Protein AF-A0A929QUR5-F1 (afdb_monomer_lite)

Organism: Abiotrophia defectiva (NCBI:txid46125)

Sequence (279 aa):
NYSYQMPSGDASQKLDEQLSQFGQKYQLDLVDMDQTHYIQVIGKFHGHDFTGQEVHVDSETGMVKHDNPDKESATLNIISLADYNHLSGQNYQLAANQVLWFDNQASAADRKNQEIQVAGQSFQIQEQLTSNLLETKAPDFTMNFVDHRTLLVVSDLSVIQDKLAGTNFISRYTVYANSQASHNQQLASAEHLDEVLKTVHVDEGIPVNASFLVKAEIHDSYMQMIGSIFFIGIFLAAIFLLGLALTIYYKQISEGLEDAERFEILQKVGLTKQAIHKT

pLDDT: mean 78.38, std 14.52, range [31.38, 97.88]

Foldseek 3Di:
DLQQDDFDPCLVVLLVVLVVVLCVVLVFAWDPKDKFKKKKFKAADDDQETDGDPFPADPQPRHGDPPQPPLRIEIEIEGEPVRVCVLVVHDDDDDQQEKAKEKPPDDPDWCAQPWHHYLNHIHGHNGYDPDDSCCPRQNDPRQPSHPIYMYIYGNGPVSCNVSCSPHPMAIEMEMEIHGPDDLVSLVVSVVCCVVVQSVPDSDRNHRYDYDYPSVSVVVVVVVVVVVVVVCVVVVVVVVVVVVVVVVVVVVVVVVVVVVVVVVVVCVVVPDDPVNVVVD

InterPro domains:
  IPR052536 ABC-4 Integral Membrane [PTHR46795] (67-279)

Structure (mmCIF, N/CA/C/O backbone):
data_AF-A0A929QUR5-F1
#
_entry.id   AF-A0A929QUR5-F1
#
loop_
_atom_site.group_PDB
_atom_site.id
_atom_site.type_symbol
_atom_site.label_atom_id
_atom_site.label_alt_id
_atom_site.label_comp_id
_atom_site.label_asym_id
_atom_site.label_entity_id
_atom_site.label_seq_id
_atom_site.pdbx_PDB_ins_code
_atom_site.Cartn_x
_atom_site.Cartn_y
_atom_site.Cartn_z
_atom_site.occupancy
_atom_site.B_iso_or_equiv
_atom_site.auth_seq_id
_atom_site.auth_comp_id
_atom_site.auth_asym_id
_atom_site.auth_atom_id
_atom_site.pdbx_PDB_model_num
ATOM 1 N N . ASN A 1 1 ? -23.590 12.252 1.469 1.00 31.38 1 ASN A N 1
ATOM 2 C CA . ASN A 1 1 ? -23.419 11.855 2.881 1.00 31.38 1 ASN A CA 1
ATOM 3 C C . ASN A 1 1 ? -22.893 10.433 2.923 1.00 31.38 1 ASN A C 1
ATOM 5 O O . ASN A 1 1 ? -23.694 9.520 3.062 1.00 31.38 1 ASN A O 1
ATOM 9 N N . TYR A 1 2 ? -21.583 10.233 2.751 1.00 39.97 2 TYR A N 1
ATOM 10 C CA . TYR A 1 2 ? -20.985 8.955 3.137 1.00 39.97 2 TYR A CA 1
ATOM 11 C C . TYR A 1 2 ? -21.091 8.885 4.652 1.00 39.97 2 TYR A C 1
ATOM 13 O O . TYR A 1 2 ? -20.543 9.729 5.360 1.00 39.97 2 TYR A O 1
ATOM 21 N N . SER A 1 3 ? -21.934 7.982 5.132 1.00 39.22 3 SER A N 1
ATOM 22 C CA . SER A 1 3 ? -22.017 7.707 6.550 1.00 39.22 3 SER A CA 1
ATOM 23 C C . SER A 1 3 ? -20.750 6.950 6.912 1.00 39.22 3 SER A C 1
ATOM 25 O O . SER A 1 3 ? -20.507 5.863 6.402 1.00 39.22 3 SER A O 1
ATOM 27 N N . TYR A 1 4 ? -19.966 7.567 7.785 1.00 55.72 4 TYR A N 1
ATOM 28 C CA . TYR A 1 4 ? -18.768 7.077 8.452 1.00 55.72 4 TYR A CA 1
ATOM 29 C C . TYR A 1 4 ? -19.127 5.878 9.349 1.00 55.72 4 TYR A C 1
ATOM 31 O O . TYR A 1 4 ? -19.131 5.974 10.573 1.00 55.72 4 TYR A O 1
ATOM 39 N N . GLN A 1 5 ? -19.586 4.783 8.742 1.00 58.09 5 GLN A N 1
ATOM 40 C CA . GLN A 1 5 ? -20.000 3.578 9.447 1.00 58.09 5 GLN A CA 1
ATOM 41 C C . GLN A 1 5 ? -18.859 2.586 9.457 1.00 58.09 5 GLN A C 1
ATOM 43 O O . GLN A 1 5 ? -18.053 2.487 8.534 1.00 58.09 5 GLN A O 1
ATOM 48 N N . MET A 1 6 ? -18.779 1.870 10.561 1.00 67.94 6 MET A N 1
ATOM 49 C CA . MET A 1 6 ? -17.883 0.742 10.667 1.00 67.94 6 MET A CA 1
ATOM 50 C C . MET A 1 6 ? -18.500 -0.437 9.927 1.00 67.94 6 MET A C 1
ATOM 52 O O . MET A 1 6 ? -19.730 -0.547 9.904 1.00 67.94 6 MET A O 1
ATOM 56 N N . PRO A 1 7 ? -17.670 -1.298 9.329 1.00 69.94 7 PRO A N 1
ATOM 57 C CA . PRO A 1 7 ? -18.171 -2.453 8.614 1.00 69.94 7 PRO A CA 1
ATOM 58 C C . PRO A 1 7 ? -18.986 -3.362 9.534 1.00 69.94 7 PRO A C 1
ATOM 60 O O . PRO A 1 7 ? -18.696 -3.519 10.723 1.00 69.94 7 PRO A O 1
ATOM 63 N N . SER A 1 8 ? -20.011 -3.971 8.957 1.00 69.56 8 SER A N 1
ATOM 64 C CA . SER A 1 8 ? -20.730 -5.099 9.532 1.00 69.56 8 SER A CA 1
ATOM 65 C C . SER A 1 8 ? -19.779 -6.274 9.783 1.00 69.56 8 SER A C 1
ATOM 67 O O . SER A 1 8 ? -18.729 -6.405 9.157 1.00 69.56 8 SER A O 1
ATOM 69 N N . GLY A 1 9 ? -20.135 -7.163 10.715 1.00 71.75 9 GLY A N 1
ATOM 70 C CA . GLY A 1 9 ? -19.270 -8.294 11.079 1.00 71.75 9 GLY A CA 1
ATOM 71 C C . GLY A 1 9 ? -18.992 -9.286 9.938 1.00 71.75 9 GLY A C 1
ATOM 72 O O . GLY A 1 9 ? -18.056 -10.070 10.045 1.00 71.75 9 GLY A O 1
ATOM 73 N N . ASP A 1 10 ? -19.777 -9.259 8.856 1.00 76.69 10 ASP A N 1
ATOM 74 C CA . ASP A 1 10 ? -19.642 -10.111 7.665 1.00 76.69 10 ASP A CA 1
ATOM 75 C C . ASP A 1 10 ? -19.040 -9.379 6.448 1.00 76.69 10 ASP A C 1
ATOM 77 O O . ASP A 1 10 ? -18.935 -9.945 5.360 1.00 76.69 10 ASP A O 1
ATOM 81 N N . ALA A 1 11 ? -18.601 -8.135 6.634 1.00 77.44 11 ALA A N 1
ATOM 82 C CA . ALA A 1 11 ? -18.022 -7.266 5.618 1.00 77.44 11 ALA A CA 1
ATOM 83 C C . ALA A 1 11 ? -16.928 -7.909 4.756 1.00 77.44 11 ALA A C 1
ATOM 85 O O . ALA A 1 11 ? -16.979 -7.868 3.526 1.00 77.44 11 ALA A O 1
ATOM 86 N N . SER A 1 12 ? -15.943 -8.517 5.417 1.00 77.88 12 SER A N 1
ATOM 87 C CA . SER A 1 12 ? -14.810 -9.174 4.761 1.00 77.88 12 SER A CA 1
ATOM 88 C C . SER A 1 12 ? -15.276 -10.348 3.892 1.00 77.88 12 SER A C 1
ATOM 90 O O . SER A 1 12 ? -14.822 -10.487 2.757 1.00 77.88 12 SER A O 1
ATOM 92 N N . GLN A 1 13 ? -16.256 -11.126 4.360 1.00 82.44 13 GLN A N 1
ATOM 93 C CA . GLN A 1 13 ? -16.805 -12.244 3.595 1.00 82.44 13 GLN A CA 1
ATOM 94 C C . GLN A 1 13 ? -17.584 -11.761 2.363 1.00 82.44 13 GLN A C 1
ATOM 96 O O . GLN A 1 13 ? -17.409 -12.303 1.272 1.00 82.44 13 GLN A O 1
ATOM 101 N N . LYS A 1 14 ? -18.415 -10.721 2.510 1.00 81.50 14 LYS A N 1
ATOM 102 C CA . LYS A 1 14 ? -19.127 -10.105 1.377 1.00 81.50 14 LYS A CA 1
ATOM 103 C C . LYS A 1 14 ? -18.154 -9.618 0.307 1.00 81.50 14 LYS A C 1
ATOM 105 O O . LYS A 1 14 ? -18.424 -9.787 -0.883 1.00 81.50 14 LYS A O 1
ATOM 110 N N . LEU A 1 15 ? -17.032 -9.029 0.729 1.00 79.25 15 LEU A N 1
ATOM 111 C CA . LEU A 1 15 ? -15.992 -8.571 -0.182 1.00 79.25 15 LEU A CA 1
ATOM 112 C C . LEU A 1 15 ? -15.417 -9.754 -0.969 1.00 79.25 15 LEU A C 1
ATOM 114 O O . LEU A 1 15 ? -15.471 -9.738 -2.194 1.00 79.25 15 LEU A O 1
ATOM 118 N N . ASP A 1 16 ? -14.990 -10.823 -0.296 1.00 80.94 16 ASP A N 1
ATOM 119 C CA . ASP A 1 16 ? -14.444 -12.025 -0.948 1.00 80.94 16 ASP A CA 1
ATOM 120 C C . ASP A 1 16 ? -15.423 -12.667 -1.947 1.00 80.94 16 ASP A C 1
ATOM 122 O O . ASP A 1 16 ? -15.031 -13.108 -3.036 1.00 80.94 16 ASP A O 1
ATOM 126 N N . GLU A 1 17 ? -16.716 -12.691 -1.618 1.00 83.44 17 GLU A N 1
ATOM 127 C CA . GLU A 1 17 ? -17.765 -13.193 -2.508 1.00 83.44 17 GLU A CA 1
ATOM 128 C C . GLU A 1 17 ? -17.910 -12.325 -3.768 1.00 83.44 17 GLU A C 1
ATOM 130 O O . GLU A 1 17 ? -17.965 -12.860 -4.881 1.00 83.44 17 GLU A O 1
ATOM 135 N N . GLN A 1 18 ? -17.922 -10.996 -3.625 1.00 79.88 18 GLN A N 1
ATOM 136 C CA . GLN A 1 18 ? -17.992 -10.067 -4.760 1.00 79.88 18 GLN A CA 1
ATOM 137 C C . GLN A 1 18 ? -16.749 -10.161 -5.657 1.00 79.88 18 GLN A C 1
ATOM 139 O O . GLN A 1 18 ? -16.878 -10.206 -6.885 1.00 79.88 18 GLN A O 1
ATOM 144 N N . LEU A 1 19 ? -15.557 -10.266 -5.062 1.00 79.00 19 LEU A N 1
ATOM 145 C CA . LEU A 1 19 ? -14.295 -10.473 -5.780 1.00 79.00 19 LEU A CA 1
ATOM 146 C C . LEU A 1 19 ? -14.312 -11.774 -6.586 1.00 79.00 19 LEU A C 1
ATOM 148 O O . LEU A 1 19 ? -13.943 -11.799 -7.762 1.00 79.00 19 LEU A O 1
ATOM 152 N N . SER A 1 20 ? -14.805 -12.851 -5.979 1.00 82.31 20 SER A N 1
ATOM 153 C CA . SER A 1 20 ? -14.907 -14.157 -6.632 1.00 82.31 20 SER A CA 1
ATOM 154 C C . SER A 1 20 ? -15.878 -14.129 -7.817 1.00 82.31 20 SER A C 1
ATOM 156 O O . SER A 1 20 ? -15.563 -14.638 -8.896 1.00 82.31 20 SER A O 1
ATOM 158 N N . GLN A 1 21 ? -17.045 -13.495 -7.656 1.00 81.75 21 GLN A N 1
ATOM 159 C CA . GLN A 1 21 ? -18.020 -13.323 -8.740 1.00 81.75 21 GLN A CA 1
ATOM 160 C C . GLN A 1 21 ? -17.448 -12.494 -9.897 1.00 81.75 21 GLN A C 1
ATOM 162 O O . GLN A 1 21 ? -17.667 -12.827 -11.065 1.00 81.75 21 GLN A O 1
ATOM 167 N N . PHE A 1 22 ? -16.674 -11.450 -9.590 1.00 79.25 22 PHE A N 1
ATOM 168 C CA . PHE A 1 22 ? -15.959 -10.652 -10.584 1.00 79.25 22 PHE A CA 1
ATOM 169 C C . PHE A 1 22 ? -14.943 -11.497 -11.364 1.00 79.25 22 PHE A C 1
ATOM 171 O O . PHE A 1 22 ? -14.979 -11.523 -12.599 1.00 79.25 22 PHE A O 1
ATOM 178 N N . GLY A 1 23 ? -14.099 -12.252 -10.652 1.00 80.38 23 GLY A N 1
ATOM 179 C CA . GLY A 1 23 ? -13.115 -13.145 -11.260 1.00 80.38 23 GLY A CA 1
ATOM 180 C C . GLY A 1 23 ? -13.747 -14.153 -12.223 1.00 80.38 23 GLY A C 1
ATOM 181 O O . GLY A 1 23 ? -13.216 -14.387 -13.309 1.00 80.38 23 GLY A O 1
ATOM 182 N N . GLN A 1 24 ? -14.919 -14.691 -11.875 1.00 84.38 24 GLN A N 1
ATOM 183 C CA . GLN A 1 24 ? -15.681 -15.595 -12.740 1.00 84.38 24 GLN A CA 1
ATOM 184 C C . GLN A 1 24 ? -16.282 -14.886 -13.959 1.00 84.38 24 GLN A C 1
ATOM 186 O O . GLN A 1 24 ? -16.142 -15.376 -15.080 1.00 84.38 24 GLN A O 1
ATOM 191 N N . LYS A 1 25 ? -16.929 -13.729 -13.763 1.00 83.38 25 LYS A N 1
ATOM 192 C CA . LYS A 1 25 ? -17.587 -12.967 -14.838 1.00 83.38 25 LYS A CA 1
ATOM 193 C C . LYS A 1 25 ? -16.615 -12.598 -15.961 1.00 83.38 25 LYS A C 1
ATOM 195 O O . LYS A 1 25 ? -16.987 -12.684 -17.131 1.00 83.38 25 LYS A O 1
ATOM 200 N N . TYR A 1 26 ? -15.386 -12.222 -15.608 1.00 80.31 26 TYR A N 1
ATOM 201 C CA . TYR A 1 26 ? -14.365 -11.773 -16.560 1.00 80.31 26 TYR A CA 1
ATOM 202 C C . TYR A 1 26 ? -13.268 -12.810 -16.838 1.00 80.31 26 TYR A C 1
ATOM 204 O O . TYR A 1 26 ? -12.306 -12.500 -17.534 1.00 80.31 26 TYR A O 1
ATOM 212 N N . GLN A 1 27 ? -13.429 -14.048 -16.352 1.00 83.81 27 GLN A N 1
ATOM 213 C CA . GLN A 1 27 ? -12.501 -15.163 -16.594 1.00 83.81 27 GLN A CA 1
ATOM 214 C C . GLN A 1 27 ? -11.056 -14.833 -16.191 1.00 83.81 27 GLN A C 1
ATOM 216 O O . GLN A 1 27 ? -10.111 -15.107 -16.930 1.00 83.81 27 GLN A O 1
ATOM 221 N N . LEU A 1 28 ? -10.893 -14.214 -15.021 1.00 80.12 28 LEU A N 1
ATOM 222 C CA . LEU A 1 28 ? -9.598 -13.721 -14.560 1.00 80.12 28 LEU A CA 1
ATOM 223 C C . LEU A 1 28 ? -8.770 -14.743 -13.791 1.00 80.12 28 LEU A C 1
ATOM 225 O O . LEU A 1 28 ? -7.599 -14.463 -13.548 1.00 80.12 28 LEU A O 1
ATOM 229 N N . ASP A 1 29 ? -9.330 -15.896 -13.417 1.00 82.88 29 ASP A N 1
ATOM 230 C CA . ASP A 1 29 ? -8.645 -16.889 -12.574 1.00 82.88 29 ASP A CA 1
ATOM 231 C C . ASP A 1 29 ? -7.904 -16.202 -11.413 1.00 82.88 29 ASP A C 1
ATOM 233 O O . ASP A 1 29 ? -6.669 -16.184 -11.339 1.00 82.88 29 ASP A O 1
ATOM 237 N N . LEU A 1 30 ? -8.683 -15.526 -10.560 1.00 81.69 30 LEU A N 1
ATOM 238 C CA . LEU A 1 30 ? -8.138 -14.814 -9.412 1.00 81.69 30 LEU A CA 1
ATOM 239 C C . LEU A 1 30 ? -7.552 -15.811 -8.410 1.00 81.69 30 LEU A C 1
ATOM 241 O O . LEU A 1 30 ? -8.188 -16.799 -8.045 1.00 81.69 30 LEU A O 1
ATOM 245 N N . VAL A 1 31 ? -6.333 -15.531 -7.966 1.00 80.75 31 VAL A N 1
ATOM 246 C CA . VAL A 1 31 ? -5.567 -16.317 -6.996 1.00 80.75 31 VAL A CA 1
ATOM 247 C C . VAL A 1 31 ? -4.863 -15.376 -6.024 1.00 80.75 31 VAL A C 1
ATOM 249 O O . VAL A 1 31 ? -4.765 -14.179 -6.286 1.00 80.75 31 VAL A O 1
ATOM 252 N N . ASP A 1 32 ? -4.363 -15.910 -4.909 1.00 77.12 32 ASP A N 1
ATOM 253 C CA . ASP A 1 32 ? -3.655 -15.138 -3.874 1.00 77.12 32 ASP A CA 1
ATOM 254 C C . ASP A 1 32 ? -4.423 -13.871 -3.456 1.00 77.12 32 ASP A C 1
ATOM 256 O O . ASP A 1 32 ? -3.856 -12.780 -3.380 1.00 77.12 32 ASP A O 1
ATOM 260 N N . MET A 1 33 ? -5.740 -14.012 -3.281 1.00 78.44 33 MET A N 1
ATOM 261 C CA . MET A 1 33 ? -6.597 -12.914 -2.853 1.00 78.44 33 MET A CA 1
ATOM 262 C C . MET A 1 33 ? -6.317 -12.601 -1.388 1.00 78.44 33 MET A C 1
ATOM 264 O O . MET A 1 33 ? -6.283 -13.505 -0.553 1.00 78.44 33 MET A O 1
ATOM 268 N N . ASP A 1 34 ? -6.126 -11.323 -1.102 1.00 78.88 34 ASP A N 1
ATOM 269 C CA . ASP A 1 34 ? -5.898 -10.799 0.232 1.00 78.88 34 ASP A CA 1
ATOM 270 C C . ASP A 1 34 ? -6.650 -9.476 0.389 1.00 78.88 34 ASP A C 1
ATOM 272 O O . ASP A 1 34 ? -6.863 -8.739 -0.579 1.00 78.88 34 ASP A O 1
ATOM 276 N N . GLN A 1 35 ? -7.059 -9.166 1.611 1.00 81.00 35 GLN A N 1
ATOM 277 C CA . GLN A 1 35 ? -7.728 -7.917 1.933 1.00 81.00 35 GLN A CA 1
ATOM 278 C C . GLN A 1 35 ? -7.204 -7.356 3.248 1.00 81.00 35 GLN A C 1
ATOM 280 O O . GLN A 1 35 ? -6.872 -8.076 4.181 1.00 81.00 35 GLN A O 1
ATOM 285 N N . THR A 1 36 ? -7.130 -6.036 3.327 1.00 84.38 36 THR A N 1
ATOM 286 C CA . THR A 1 36 ? -6.701 -5.313 4.519 1.00 84.38 36 THR A CA 1
ATOM 287 C C . THR A 1 36 ? -7.733 -4.258 4.853 1.00 84.38 36 THR A C 1
ATOM 289 O O . THR A 1 36 ? -8.041 -3.401 4.024 1.00 84.38 36 THR A O 1
ATOM 292 N N . HIS A 1 37 ? -8.228 -4.294 6.087 1.00 85.62 37 HIS A N 1
ATOM 293 C CA . HIS A 1 37 ? -9.094 -3.260 6.633 1.00 85.62 37 HIS A CA 1
ATOM 294 C C . HIS A 1 37 ? -8.275 -2.278 7.468 1.00 85.62 37 HIS A C 1
ATOM 296 O O . HIS A 1 37 ? -7.482 -2.665 8.326 1.00 85.62 37 HIS A O 1
ATOM 302 N N . TYR A 1 38 ? -8.461 -0.986 7.224 1.00 86.19 38 TYR A N 1
ATOM 303 C CA . TYR A 1 38 ? -7.918 0.059 8.080 1.00 86.19 38 TYR A CA 1
ATOM 304 C C . TYR A 1 38 ? -8.861 1.255 8.131 1.00 86.19 38 TYR A C 1
ATOM 306 O O . TYR A 1 38 ? -9.734 1.453 7.286 1.00 86.19 38 TYR A O 1
ATOM 314 N N . ILE A 1 39 ? -8.670 2.075 9.153 1.00 85.00 39 ILE A N 1
ATOM 315 C CA . ILE A 1 39 ? -9.382 3.331 9.332 1.00 85.00 39 ILE A CA 1
ATOM 316 C C . ILE A 1 39 ? -8.398 4.469 9.120 1.00 85.00 39 ILE A C 1
ATOM 318 O O . ILE A 1 39 ? -7.305 4.458 9.672 1.00 85.00 39 ILE A O 1
ATOM 322 N N . GLN A 1 40 ? -8.786 5.470 8.349 1.00 82.75 40 GLN A N 1
ATOM 323 C CA . GLN A 1 40 ? -7.998 6.665 8.108 1.00 82.75 40 GLN A CA 1
ATOM 324 C C . GLN A 1 40 ? -8.678 7.871 8.746 1.00 82.75 40 GLN A C 1
ATOM 326 O O . GLN A 1 40 ? -9.827 8.170 8.448 1.00 82.75 40 GLN A O 1
ATOM 331 N N . VAL A 1 41 ? -7.961 8.606 9.585 1.00 81.56 41 VAL A N 1
ATOM 332 C CA . VAL A 1 41 ? -8.419 9.870 10.166 1.00 81.56 41 VAL A CA 1
ATOM 333 C C . VAL A 1 41 ? -7.458 10.964 9.736 1.00 81.56 41 VAL A C 1
ATOM 335 O O . VAL A 1 41 ? -6.244 10.778 9.790 1.00 81.56 41 VAL A O 1
ATOM 338 N N . ILE A 1 42 ? -7.982 12.113 9.323 1.00 79.06 42 ILE A N 1
ATOM 339 C CA . ILE A 1 42 ? -7.165 13.297 9.051 1.00 79.06 42 ILE A CA 1
ATOM 340 C C . ILE A 1 42 ? -7.405 14.295 10.180 1.00 79.06 42 ILE A C 1
ATOM 342 O O . ILE A 1 42 ? -8.540 14.564 10.578 1.00 79.06 42 ILE A O 1
ATOM 346 N N . GLY A 1 43 ? -6.319 14.806 10.744 1.00 79.00 43 GLY A N 1
ATOM 347 C CA . GLY A 1 43 ? -6.369 15.633 11.939 1.00 79.00 43 GLY A CA 1
ATOM 348 C C . GLY A 1 43 ? -5.084 16.410 12.155 1.00 79.00 43 GLY A C 1
ATOM 349 O O . GLY A 1 43 ? -4.303 16.598 11.226 1.00 79.00 43 GLY A O 1
ATOM 350 N N . LYS A 1 44 ? -4.860 16.863 13.388 1.00 79.25 44 LYS A N 1
ATOM 351 C CA . LYS A 1 44 ? -3.622 17.539 13.797 1.00 79.25 44 LYS A CA 1
ATOM 352 C C . LYS A 1 44 ? -3.073 16.920 15.077 1.00 79.25 44 LYS A C 1
ATOM 354 O O . LYS A 1 44 ? -3.833 16.494 15.951 1.00 79.25 44 LYS A O 1
ATOM 359 N N . PHE A 1 45 ? -1.747 16.923 15.191 1.00 77.56 45 PHE A N 1
ATOM 360 C CA . PHE A 1 45 ? -1.057 16.582 16.431 1.00 77.56 45 PHE A CA 1
ATOM 361 C C . PHE A 1 45 ? -0.830 17.824 17.296 1.00 77.56 45 PHE A C 1
ATOM 363 O O . PHE A 1 45 ? -0.353 18.862 16.833 1.00 77.56 45 PHE A O 1
ATOM 370 N N . HIS A 1 46 ? -1.112 17.698 18.588 1.00 77.25 46 HIS A N 1
ATOM 371 C CA . HIS A 1 46 ? -0.738 18.650 19.628 1.00 77.25 46 HIS A CA 1
ATOM 372 C C . HIS A 1 46 ? 0.156 17.932 20.642 1.00 77.25 46 HIS A C 1
ATOM 374 O O . HIS A 1 46 ? -0.299 17.369 21.635 1.00 77.25 46 HIS A O 1
ATOM 380 N N . GLY A 1 47 ? 1.459 17.889 20.355 1.00 76.94 47 GLY A N 1
ATOM 381 C CA . GLY A 1 47 ? 2.384 17.033 21.097 1.00 76.94 47 GLY A CA 1
ATOM 382 C C . GLY A 1 47 ? 2.101 15.558 20.809 1.00 76.94 47 GLY A C 1
ATOM 383 O O . GLY A 1 47 ? 2.285 15.115 19.681 1.00 76.94 47 GLY A O 1
ATOM 384 N N . HIS A 1 48 ? 1.680 14.802 21.826 1.00 77.25 48 HIS A N 1
ATOM 385 C CA . HIS A 1 48 ? 1.346 13.373 21.708 1.00 77.25 48 HIS A CA 1
ATOM 386 C C . HIS A 1 48 ? -0.167 13.125 21.600 1.00 77.25 48 HIS A C 1
ATOM 388 O O . HIS A 1 48 ? -0.615 11.988 21.733 1.00 77.25 48 HIS A O 1
ATOM 394 N N . ASP A 1 49 ? -0.952 14.184 21.410 1.00 76.56 49 ASP A N 1
ATOM 395 C CA . ASP A 1 49 ? -2.403 14.109 21.286 1.00 76.56 49 ASP A CA 1
ATOM 396 C C . ASP A 1 49 ? -2.824 14.289 19.831 1.00 76.56 49 ASP A C 1
ATOM 398 O O . ASP A 1 49 ? -2.497 15.301 19.204 1.00 76.56 49 ASP A O 1
ATOM 402 N N . PHE A 1 50 ? -3.518 13.290 19.289 1.00 80.81 50 PHE A N 1
ATOM 403 C CA . PHE A 1 50 ? -4.118 13.357 17.969 1.00 80.81 50 PHE A CA 1
ATOM 404 C C . PHE A 1 50 ? -5.590 13.733 18.076 1.00 80.81 50 PHE A C 1
ATOM 406 O O . PHE A 1 50 ? -6.420 12.979 18.596 1.00 80.81 50 PHE A O 1
ATOM 413 N N . THR A 1 51 ? -5.922 14.874 17.479 1.00 71.62 51 THR A N 1
ATOM 414 C CA . THR A 1 51 ? -7.299 15.355 17.385 1.00 71.62 51 THR A CA 1
ATOM 415 C C . THR A 1 51 ? -7.747 15.332 15.928 1.00 71.62 51 THR A C 1
ATOM 417 O O . THR A 1 51 ? -7.123 15.939 15.054 1.00 71.62 51 THR A O 1
ATOM 420 N N . GLY A 1 52 ? -8.821 14.587 15.652 1.00 63.56 52 GLY A N 1
ATOM 421 C CA . GLY A 1 52 ? -9.444 14.567 14.329 1.00 63.56 52 GLY A CA 1
ATOM 422 C C . GLY A 1 52 ? -10.024 15.939 13.986 1.00 63.56 52 GLY A C 1
ATOM 423 O O . GLY A 1 52 ? -10.560 16.618 14.862 1.00 63.56 52 GLY A O 1
ATOM 424 N N . GLN A 1 53 ? -9.920 16.352 12.724 1.00 59.66 53 GLN A N 1
ATOM 425 C CA . GLN A 1 53 ? -10.564 17.572 12.231 1.00 59.66 53 GLN A CA 1
ATOM 426 C C . GLN A 1 53 ? -11.780 17.237 11.364 1.00 59.66 53 GLN A C 1
ATOM 428 O O . GLN A 1 53 ? -11.871 16.147 10.798 1.00 59.66 53 GLN A O 1
ATOM 433 N N . GLU A 1 54 ? -12.722 18.178 11.246 1.00 52.53 54 GLU A N 1
ATOM 434 C CA . GLU A 1 54 ? -13.790 18.078 10.249 1.00 52.53 54 GLU A CA 1
ATOM 435 C C . GLU A 1 54 ? -13.181 18.183 8.852 1.00 52.53 54 GLU A C 1
ATOM 437 O O . GLU A 1 54 ? -12.870 19.263 8.353 1.00 52.53 54 GLU A O 1
ATOM 442 N N . VAL A 1 55 ? -13.007 17.035 8.210 1.00 52.69 55 VAL A N 1
ATOM 443 C CA . VAL A 1 55 ? -12.556 16.970 6.826 1.00 52.69 55 VAL A CA 1
ATOM 444 C C . VAL A 1 55 ? -13.768 16.844 5.918 1.00 52.69 55 VAL A C 1
ATOM 446 O O . VAL A 1 55 ? -14.546 15.897 6.033 1.00 52.69 55 VAL A O 1
ATOM 449 N N . HIS A 1 56 ? -13.951 17.820 5.029 1.00 51.44 56 HIS A N 1
ATOM 450 C CA . HIS A 1 56 ? -14.963 17.731 3.986 1.00 51.44 56 HIS A CA 1
ATOM 451 C C . HIS A 1 56 ? -14.479 16.731 2.945 1.00 51.44 56 HIS A C 1
ATOM 453 O O . HIS A 1 56 ? -13.413 16.907 2.371 1.00 51.44 56 HIS A O 1
ATOM 459 N N . VAL A 1 57 ? -15.255 15.683 2.699 1.00 50.59 57 VAL A N 1
ATOM 460 C CA . VAL A 1 57 ? -14.961 14.668 1.685 1.00 50.59 57 VAL A CA 1
ATOM 461 C C . VAL A 1 57 ? -15.998 14.799 0.575 1.00 50.59 57 VAL A C 1
ATOM 463 O O . VAL A 1 57 ? -17.197 14.940 0.823 1.00 50.59 57 VAL A O 1
ATOM 466 N N . ASP A 1 58 ? -15.520 14.836 -0.657 1.00 50.66 58 ASP A N 1
ATOM 467 C CA . ASP A 1 58 ? -16.289 14.795 -1.878 1.00 50.66 58 ASP A CA 1
ATOM 468 C C . ASP A 1 58 ? -17.133 13.520 -1.935 1.00 50.66 58 ASP A C 1
ATOM 470 O O . ASP A 1 58 ? -16.656 12.402 -1.742 1.00 50.66 58 ASP A O 1
ATOM 474 N N . SER A 1 59 ? -18.427 13.719 -2.162 1.00 43.06 59 SER A N 1
ATOM 475 C CA . SER A 1 59 ? -19.436 12.675 -2.055 1.00 43.06 59 SER A CA 1
ATOM 476 C C . SER A 1 59 ? -19.565 11.788 -3.290 1.00 43.06 59 SER A C 1
ATOM 478 O O . SER A 1 59 ? -20.371 10.868 -3.243 1.00 43.06 59 SER A O 1
ATOM 480 N N . GLU A 1 60 ? -18.844 12.060 -4.377 1.00 41.41 60 GLU A N 1
ATOM 481 C CA . GLU A 1 60 ? -18.826 11.193 -5.566 1.00 41.41 60 GLU A CA 1
ATOM 482 C C . GLU A 1 60 ? -17.545 10.364 -5.635 1.00 41.41 60 GLU A C 1
ATOM 484 O O . GLU A 1 60 ? -17.550 9.237 -6.121 1.00 41.41 60 GLU A O 1
ATOM 489 N N . THR A 1 61 ? -16.445 10.920 -5.134 1.00 48.91 61 THR A N 1
ATOM 490 C CA . THR A 1 61 ? -15.109 10.333 -5.278 1.00 48.91 61 THR A CA 1
ATOM 491 C C . THR A 1 61 ? -14.541 9.780 -3.972 1.00 48.91 61 THR A C 1
ATOM 493 O O . THR A 1 61 ? -13.533 9.079 -3.995 1.00 48.91 61 THR A O 1
ATOM 496 N N . GLY A 1 62 ? -15.127 10.116 -2.815 1.00 47.72 62 GLY A N 1
ATOM 497 C CA . GLY A 1 62 ? -14.524 9.814 -1.512 1.00 47.72 62 GLY A CA 1
ATOM 498 C C . GLY A 1 62 ? -13.203 10.564 -1.273 1.00 47.72 62 GLY A C 1
ATOM 499 O O . GLY A 1 62 ? -12.464 10.239 -0.337 1.00 47.72 62 GLY A O 1
ATOM 500 N N . MET A 1 63 ? -12.888 11.555 -2.118 1.00 49.41 63 MET A N 1
ATOM 501 C CA . MET A 1 63 ? -11.702 12.399 -2.008 1.00 49.41 63 MET A CA 1
ATOM 502 C C . MET A 1 63 ? -11.922 13.499 -0.986 1.00 49.41 63 MET A C 1
ATOM 504 O O . MET A 1 63 ? -12.983 14.096 -0.942 1.00 49.41 63 MET A O 1
ATOM 508 N N . VAL A 1 64 ? -10.914 13.857 -0.202 1.00 52.56 64 VAL A N 1
ATOM 509 C CA . VAL A 1 64 ? -10.987 15.064 0.630 1.00 52.56 64 VAL A CA 1
ATOM 510 C C . VAL A 1 64 ? -11.181 16.286 -0.277 1.00 52.56 64 VAL A C 1
ATOM 512 O O . VAL A 1 64 ? -10.363 16.534 -1.163 1.00 52.56 64 VAL A O 1
ATOM 515 N N . LYS A 1 65 ? -12.277 17.037 -0.092 1.00 51.78 65 LYS A N 1
ATOM 516 C CA . LYS A 1 65 ? -12.494 18.318 -0.768 1.00 51.78 65 LYS A CA 1
ATOM 517 C C . LYS A 1 65 ? -11.342 19.239 -0.405 1.00 51.78 65 LYS A C 1
ATOM 519 O O . LYS A 1 65 ? -11.009 19.425 0.760 1.00 51.78 65 LYS A O 1
ATOM 524 N N . HIS A 1 66 ? -10.746 19.774 -1.457 1.00 47.59 66 HIS A N 1
ATOM 525 C CA . HIS A 1 66 ? -9.484 20.488 -1.476 1.00 47.59 66 HIS A CA 1
ATOM 526 C C . HIS A 1 66 ? -9.605 21.889 -0.844 1.00 47.59 66 HIS A C 1
ATOM 528 O O . HIS A 1 66 ? -9.385 22.890 -1.515 1.00 47.59 66 HIS A O 1
ATOM 534 N N . ASP A 1 67 ? -9.918 21.981 0.447 1.00 49.47 67 ASP A N 1
ATOM 535 C CA . ASP A 1 67 ? -9.288 23.020 1.258 1.00 49.47 67 ASP A CA 1
ATOM 536 C C . ASP A 1 67 ? -7.927 22.438 1.614 1.00 49.47 67 ASP A C 1
ATOM 538 O O . ASP A 1 67 ? -7.837 21.446 2.330 1.00 49.47 67 ASP A O 1
ATOM 542 N N . ASN A 1 68 ? -6.883 22.947 0.956 1.00 48.47 68 ASN A N 1
ATOM 543 C CA . ASN A 1 68 ? -5.505 22.483 1.086 1.00 48.47 68 ASN A CA 1
ATOM 544 C C . ASN A 1 68 ? -5.211 22.185 2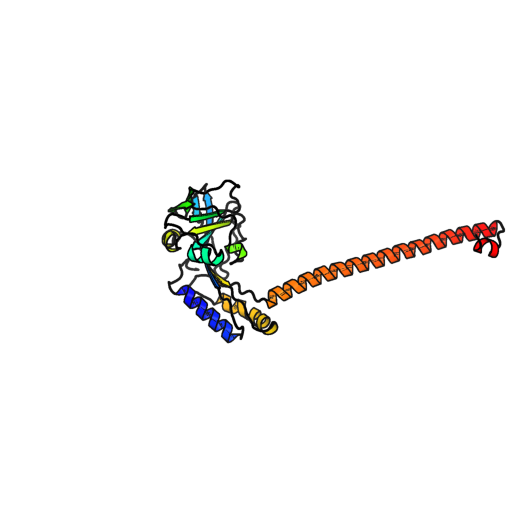.570 1.00 48.47 68 ASN A C 1
ATOM 546 O O . ASN A 1 68 ? -5.244 23.143 3.347 1.00 48.47 68 ASN A O 1
ATOM 550 N N . PRO A 1 69 ? -5.011 20.914 2.984 1.00 53.31 69 PRO A N 1
ATOM 551 C CA . PRO A 1 69 ? -4.813 20.611 4.392 1.00 53.31 69 PRO A CA 1
ATOM 552 C C . PRO A 1 69 ? -3.669 21.493 4.884 1.00 53.31 69 PRO A C 1
ATOM 554 O O . PRO A 1 69 ? -2.624 21.571 4.232 1.00 53.31 69 PRO A O 1
ATOM 557 N N . ASP A 1 70 ? -3.894 22.228 5.979 1.00 57.59 70 ASP A N 1
ATOM 558 C CA . ASP A 1 70 ? -2.857 23.071 6.575 1.00 57.59 70 ASP A CA 1
ATOM 559 C C . ASP A 1 70 ? -1.568 22.249 6.666 1.00 57.59 70 ASP A C 1
ATOM 561 O O . ASP A 1 70 ? -1.637 21.055 6.960 1.00 57.59 70 ASP A O 1
ATOM 565 N N . LYS A 1 71 ? -0.395 22.864 6.474 1.00 61.72 71 LYS A N 1
ATOM 566 C CA . LYS A 1 71 ? 0.910 22.165 6.551 1.00 61.72 71 LYS A CA 1
ATOM 567 C C . LYS A 1 71 ? 1.128 21.365 7.847 1.00 61.72 71 LYS A C 1
ATOM 569 O O . LYS A 1 71 ? 2.045 20.560 7.917 1.00 61.72 71 LYS A O 1
ATOM 574 N N . GLU A 1 72 ? 0.317 21.626 8.867 1.00 68.56 72 GLU A N 1
ATOM 575 C CA . GLU A 1 72 ? 0.321 20.975 10.180 1.00 68.56 72 GLU A CA 1
ATOM 576 C C . GLU A 1 72 ? -0.642 19.779 10.286 1.00 68.56 72 GLU A C 1
ATOM 578 O O . GLU A 1 72 ? -0.769 19.180 11.353 1.00 68.56 72 GLU A O 1
ATOM 583 N N . SER A 1 73 ? -1.371 19.460 9.217 1.00 78.56 73 SER A N 1
ATOM 584 C CA . SER A 1 73 ? -2.270 18.310 9.177 1.00 78.56 73 SER A CA 1
ATOM 585 C C 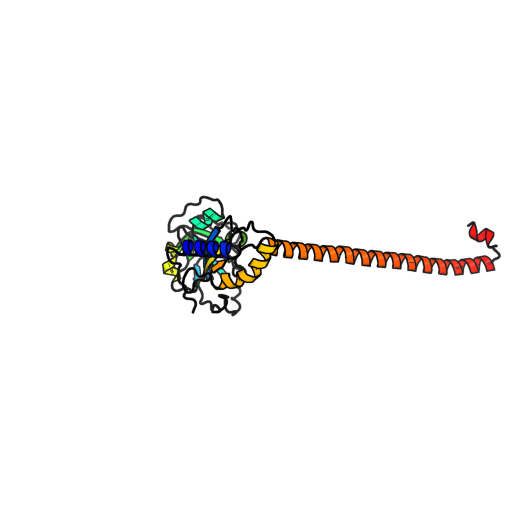. SER A 1 73 ? -1.465 17.018 9.153 1.00 78.56 73 SER A C 1
ATOM 587 O O . SER A 1 73 ? -0.371 16.966 8.591 1.00 78.56 73 SER A O 1
ATOM 589 N N . ALA A 1 74 ? -2.041 15.965 9.719 1.00 83.25 74 ALA A N 1
ATOM 590 C CA . ALA A 1 74 ? -1.487 14.628 9.718 1.00 83.25 74 ALA A CA 1
ATOM 591 C C . ALA A 1 74 ? -2.558 13.585 9.409 1.00 83.25 74 ALA A C 1
ATOM 593 O O . ALA A 1 74 ? -3.720 13.719 9.807 1.00 83.25 74 ALA A O 1
ATOM 594 N N . THR A 1 75 ? -2.142 12.518 8.736 1.00 84.81 75 THR A N 1
ATOM 595 C CA . THR A 1 75 ? -2.964 11.330 8.515 1.00 84.81 75 THR A CA 1
ATOM 596 C C . THR A 1 75 ? -2.635 10.283 9.569 1.00 84.81 75 THR A C 1
ATOM 598 O O . THR A 1 75 ? -1.475 9.890 9.729 1.00 84.81 75 THR A O 1
ATOM 601 N N . LEU A 1 76 ? -3.665 9.795 10.251 1.00 87.44 76 LEU A N 1
ATOM 602 C CA . LEU A 1 76 ? -3.618 8.665 11.164 1.00 87.44 76 LEU A CA 1
ATOM 603 C C . LEU A 1 76 ? -4.307 7.465 10.524 1.00 87.44 76 LEU A C 1
ATOM 605 O O . LEU A 1 76 ? -5.528 7.450 10.390 1.00 87.44 76 LEU A O 1
ATOM 609 N N . ASN A 1 77 ? -3.526 6.457 10.144 1.00 89.69 77 ASN A N 1
ATOM 610 C CA . ASN A 1 77 ? -4.070 5.173 9.713 1.00 89.69 77 ASN A CA 1
ATOM 611 C C . ASN A 1 77 ? -4.078 4.208 10.899 1.00 89.69 77 ASN A C 1
ATOM 613 O O . ASN A 1 77 ? -3.086 4.106 11.616 1.00 89.69 77 ASN A O 1
ATOM 617 N N . ILE A 1 78 ? -5.184 3.506 11.106 1.00 91.25 78 ILE A N 1
ATOM 618 C CA . ILE A 1 78 ? -5.405 2.599 12.226 1.00 91.25 78 ILE A CA 1
ATOM 619 C C . ILE A 1 78 ? -5.712 1.219 11.660 1.00 91.25 78 ILE A C 1
ATOM 621 O O . ILE A 1 78 ? -6.649 1.072 10.880 1.00 91.25 78 ILE A O 1
ATOM 625 N N . ILE A 1 79 ? -4.934 0.217 12.058 1.00 93.25 79 ILE A N 1
ATOM 626 C CA . ILE A 1 79 ? -5.066 -1.173 11.605 1.00 93.25 79 ILE A CA 1
ATOM 627 C C . ILE A 1 79 ? -5.137 -2.114 12.810 1.00 93.25 79 ILE A C 1
ATOM 629 O O . ILE A 1 79 ? -4.562 -1.829 13.867 1.00 93.25 79 ILE A O 1
ATOM 633 N N . SER A 1 80 ? -5.836 -3.240 12.654 1.00 94.25 80 SER A N 1
ATOM 634 C CA . SER A 1 80 ? -5.848 -4.294 13.666 1.00 94.25 80 SER A CA 1
ATOM 635 C C . SER A 1 80 ? -4.479 -4.982 13.770 1.00 94.25 80 SER A C 1
ATOM 637 O O . SER A 1 80 ? -3.708 -5.063 12.810 1.00 94.25 80 SER A O 1
ATOM 639 N N . LEU A 1 81 ? -4.165 -5.528 14.942 1.00 95.81 81 LEU A N 1
ATOM 640 C CA . LEU A 1 81 ? -2.949 -6.311 15.144 1.00 95.81 81 LEU A CA 1
ATOM 641 C C . LEU A 1 81 ? -2.945 -7.581 14.287 1.00 95.81 81 LEU A C 1
ATOM 643 O O . LEU A 1 81 ? -1.881 -8.003 13.836 1.00 95.81 81 LEU A O 1
ATOM 647 N N . ALA A 1 82 ? -4.119 -8.178 14.068 1.00 93.38 82 ALA A N 1
ATOM 648 C CA . ALA A 1 82 ? -4.278 -9.358 13.229 1.00 93.38 82 ALA A CA 1
ATOM 649 C C . ALA A 1 82 ? -3.852 -9.063 11.784 1.00 93.38 82 ALA A C 1
ATOM 651 O O . ALA A 1 82 ? -2.965 -9.743 11.265 1.00 93.38 82 ALA A O 1
ATOM 652 N N . ASP A 1 83 ? -4.385 -7.993 11.190 1.00 91.50 83 ASP A N 1
ATOM 653 C CA . ASP A 1 83 ? -4.042 -7.584 9.824 1.00 91.50 83 ASP A CA 1
ATOM 654 C C . ASP A 1 83 ? -2.586 -7.117 9.735 1.00 91.50 83 ASP A C 1
ATOM 656 O O . ASP A 1 83 ? -1.869 -7.452 8.793 1.00 91.50 83 ASP A O 1
ATOM 660 N N . TYR A 1 84 ? -2.087 -6.400 10.747 1.00 93.62 84 TYR A N 1
ATOM 661 C CA . TYR A 1 84 ? -0.685 -5.991 10.775 1.00 93.62 84 TYR A CA 1
ATOM 662 C C . TYR A 1 84 ? 0.271 -7.191 10.839 1.00 93.62 84 TYR A C 1
ATOM 664 O O . TYR A 1 84 ? 1.281 -7.217 10.132 1.00 93.62 84 TYR A O 1
ATOM 672 N N . ASN A 1 85 ? -0.014 -8.197 11.668 1.00 94.81 85 ASN A N 1
ATOM 673 C CA . ASN A 1 85 ? 0.780 -9.426 11.735 1.00 94.81 85 ASN A CA 1
ATOM 674 C C . ASN A 1 85 ? 0.695 -10.212 10.418 1.00 94.81 85 ASN A C 1
ATOM 676 O O . ASN A 1 85 ? 1.726 -10.685 9.938 1.00 94.81 85 A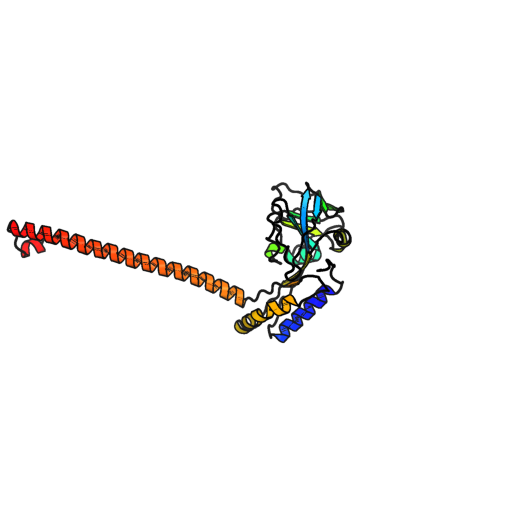SN A O 1
ATOM 680 N N . HIS A 1 86 ? -0.487 -10.274 9.796 1.00 90.81 86 HIS A N 1
ATOM 681 C CA . HIS A 1 86 ? -0.677 -10.875 8.475 1.00 90.81 86 HIS A CA 1
ATOM 682 C C . HIS A 1 86 ? 0.209 -10.200 7.417 1.00 90.81 86 HIS A C 1
ATOM 684 O O . HIS A 1 86 ? 1.026 -10.855 6.769 1.00 90.81 86 HIS A O 1
ATOM 690 N N . LEU A 1 87 ? 0.149 -8.867 7.327 1.00 88.19 87 LEU A N 1
ATOM 691 C CA . LEU A 1 87 ? 0.943 -8.087 6.380 1.00 88.19 87 LEU A CA 1
ATOM 692 C C . LEU A 1 87 ? 2.441 -8.146 6.676 1.00 88.19 87 LEU A C 1
ATOM 694 O O . LEU A 1 87 ? 3.257 -8.225 5.759 1.00 88.19 87 LEU A O 1
ATOM 698 N N . SER A 1 88 ? 2.846 -8.060 7.939 1.00 90.94 88 SER A N 1
ATOM 699 C CA . SER A 1 88 ? 4.261 -7.996 8.323 1.00 90.94 88 SER A CA 1
ATOM 700 C C . SER A 1 88 ? 4.953 -9.361 8.330 1.00 90.94 88 SER A C 1
ATOM 702 O O . SER A 1 88 ? 6.180 -9.411 8.223 1.00 90.94 88 SER A O 1
ATOM 704 N N . GLY A 1 89 ? 4.194 -10.454 8.459 1.00 91.12 89 GLY A N 1
ATOM 705 C CA . GLY A 1 89 ? 4.721 -11.787 8.757 1.00 91.12 89 GLY A CA 1
ATOM 706 C C . GLY A 1 89 ? 5.305 -11.907 10.172 1.00 91.12 89 GLY A C 1
ATOM 707 O O . GLY A 1 89 ? 6.032 -12.857 10.458 1.00 9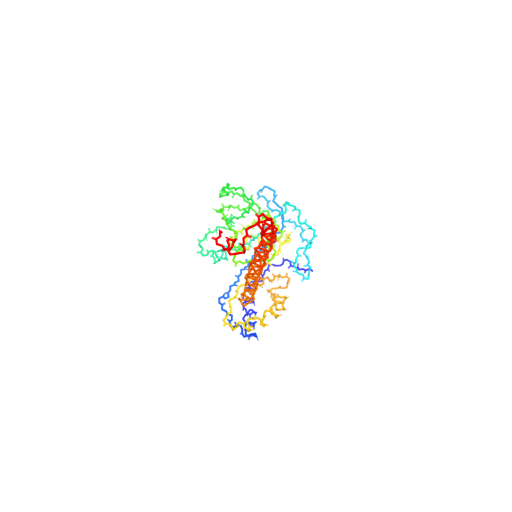1.12 89 GLY A O 1
ATOM 708 N N . GLN A 1 90 ? 5.042 -10.926 11.039 1.00 93.00 90 GLN A N 1
ATOM 709 C CA . GLN A 1 90 ? 5.476 -10.909 12.435 1.00 93.00 90 GLN A CA 1
ATOM 710 C C . GLN A 1 90 ? 4.387 -11.487 13.345 1.00 93.00 90 GLN A C 1
ATOM 712 O O . GLN A 1 90 ? 3.276 -11.784 12.917 1.00 93.00 90 GLN A O 1
ATOM 717 N N . ASN A 1 91 ? 4.717 -11.655 14.625 1.00 95.25 91 ASN A N 1
ATOM 718 C CA . ASN A 1 91 ? 3.790 -12.170 15.630 1.00 95.25 91 ASN A CA 1
ATOM 719 C C . ASN A 1 91 ? 3.825 -11.301 16.891 1.00 95.25 91 ASN A C 1
ATOM 721 O O . ASN A 1 91 ? 4.214 -11.747 17.973 1.00 95.25 91 ASN A O 1
ATOM 725 N N . TYR A 1 92 ? 3.488 -10.023 16.727 1.00 95.31 92 TYR A N 1
ATOM 726 C CA . TYR A 1 92 ? 3.341 -9.112 17.853 1.00 95.31 92 TYR A CA 1
ATOM 727 C C . TYR A 1 92 ? 2.121 -9.494 18.691 1.00 95.31 92 TYR A C 1
ATOM 729 O O . TYR A 1 92 ? 1.114 -9.971 18.171 1.00 95.31 92 TYR A O 1
ATOM 737 N N . GLN A 1 93 ? 2.206 -9.229 19.991 1.00 96.44 93 GLN A N 1
ATOM 738 C CA . GLN A 1 93 ? 1.090 -9.325 20.928 1.00 96.44 93 GLN A CA 1
ATOM 739 C C . GLN A 1 93 ? 0.898 -7.956 21.574 1.00 96.44 93 GLN A C 1
ATOM 741 O O . GLN A 1 93 ? 1.888 -7.330 21.951 1.00 96.44 93 GLN A O 1
ATOM 746 N N . LEU A 1 94 ? -0.348 -7.495 21.681 1.00 96.06 94 LEU A N 1
ATOM 747 C CA . LEU A 1 94 ? -0.712 -6.234 22.329 1.00 96.06 94 LEU A CA 1
ATOM 748 C C . LEU A 1 94 ? -1.861 -6.474 23.305 1.00 96.06 94 LEU A C 1
ATOM 750 O O . LEU A 1 94 ? -2.834 -7.151 22.969 1.00 96.06 94 LEU A O 1
ATOM 754 N N . ALA A 1 95 ? -1.779 -5.875 24.491 1.00 95.38 95 ALA A N 1
ATOM 755 C CA . ALA A 1 95 ? -2.948 -5.682 25.340 1.00 95.38 95 ALA A CA 1
ATOM 756 C C . ALA A 1 95 ? -3.877 -4.593 24.767 1.00 95.38 95 ALA A C 1
ATOM 758 O O . ALA A 1 95 ? -3.478 -3.799 23.917 1.00 95.38 95 ALA A O 1
ATOM 759 N N . ALA A 1 96 ? -5.109 -4.504 25.281 1.00 93.75 96 ALA A N 1
ATOM 760 C CA . ALA A 1 96 ? -6.106 -3.532 24.815 1.00 93.75 96 ALA A CA 1
ATOM 761 C C . ALA A 1 96 ? -5.631 -2.066 24.884 1.00 93.75 96 ALA A C 1
ATOM 763 O O . ALA A 1 96 ? -6.017 -1.253 24.056 1.00 93.75 96 ALA A O 1
ATOM 764 N N . ASN A 1 97 ? 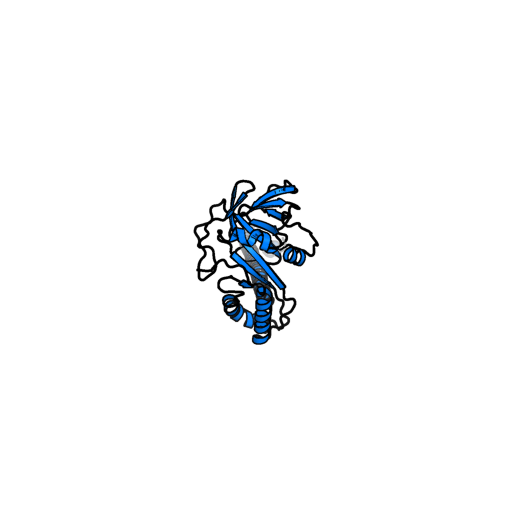-4.776 -1.730 25.851 1.00 93.50 97 ASN A N 1
ATOM 765 C CA . ASN A 1 97 ? -4.225 -0.388 26.051 1.00 93.50 97 ASN A CA 1
ATOM 766 C C . ASN A 1 97 ? -2.818 -0.200 25.452 1.00 93.50 97 ASN A C 1
ATOM 768 O O . ASN A 1 97 ? -2.161 0.796 25.756 1.00 93.50 97 ASN A O 1
ATOM 772 N N . GLN A 1 98 ? -2.329 -1.159 24.665 1.00 96.06 98 GLN A N 1
ATOM 773 C CA . GLN A 1 98 ? -1.017 -1.105 24.026 1.00 96.06 98 GLN A CA 1
ATOM 774 C C . GLN A 1 98 ? -1.153 -0.975 22.513 1.00 96.06 98 GLN A C 1
ATOM 776 O O . GLN A 1 98 ? -2.065 -1.541 21.910 1.00 96.06 98 GLN A O 1
ATOM 781 N N . VAL A 1 99 ? -0.211 -0.255 21.905 1.00 96.69 99 VAL A N 1
ATOM 782 C CA . VAL A 1 99 ? -0.177 -0.012 20.457 1.00 96.69 99 VAL A CA 1
ATOM 783 C C . VAL A 1 99 ? 1.231 -0.146 19.889 1.00 96.69 99 VAL A C 1
ATOM 785 O O . VAL A 1 99 ? 2.221 0.037 20.603 1.00 96.69 99 VAL A O 1
ATOM 788 N N . LEU A 1 100 ? 1.323 -0.425 18.589 1.00 96.12 100 LEU A N 1
ATOM 789 C CA . LEU A 1 100 ? 2.533 -0.146 17.808 1.00 96.12 100 LEU A CA 1
ATOM 790 C C . LEU A 1 100 ? 2.339 1.190 17.093 1.00 96.12 100 LEU A C 1
ATOM 792 O O . LEU A 1 100 ? 1.237 1.491 16.630 1.00 96.12 100 LEU A O 1
ATOM 796 N N . TRP A 1 101 ? 3.400 1.984 17.005 1.00 94.69 101 TRP A N 1
ATOM 797 C CA . TRP A 1 101 ? 3.319 3.354 16.506 1.00 94.69 101 TRP A CA 1
ATOM 798 C C . TRP A 1 101 ? 4.348 3.620 15.414 1.00 94.69 101 TRP A C 1
ATOM 800 O O . TRP A 1 101 ? 5.524 3.326 15.589 1.00 94.69 101 TRP A O 1
ATOM 810 N N . PHE A 1 102 ? 3.926 4.222 14.309 1.00 92.88 102 PHE A N 1
ATOM 811 C CA . PHE A 1 102 ? 4.800 4.770 13.276 1.00 92.88 102 PHE A CA 1
ATOM 812 C C . PHE A 1 102 ? 4.500 6.253 13.076 1.00 92.88 102 PHE A C 1
ATOM 814 O O . PHE A 1 102 ? 3.338 6.654 13.033 1.00 92.88 102 PHE A O 1
ATOM 821 N N . ASP A 1 103 ? 5.546 7.039 12.848 1.00 90.44 103 ASP A N 1
ATOM 822 C CA . ASP A 1 103 ? 5.448 8.455 12.514 1.00 90.44 103 ASP A CA 1
ATOM 823 C C . ASP A 1 103 ? 6.614 8.824 11.592 1.00 90.44 103 ASP A C 1
ATOM 825 O O . ASP A 1 103 ? 7.775 8.706 11.985 1.00 90.44 103 ASP A O 1
ATOM 829 N N . ASN A 1 104 ? 6.318 9.242 10.357 1.00 88.31 104 ASN A N 1
ATOM 830 C CA . ASN A 1 104 ? 7.352 9.563 9.369 1.00 88.31 104 ASN A CA 1
ATOM 831 C C . ASN A 1 104 ? 8.095 10.880 9.652 1.00 88.31 104 ASN A C 1
ATOM 833 O O . ASN A 1 104 ? 9.113 11.138 9.010 1.00 88.31 104 ASN A O 1
ATOM 837 N N . GLN A 1 105 ? 7.592 11.709 10.570 1.00 85.62 105 GLN A N 1
ATOM 838 C CA . GLN A 1 105 ? 8.222 12.964 10.982 1.00 85.62 105 GLN A CA 1
ATOM 839 C C . GLN A 1 105 ? 8.750 12.918 12.419 1.00 85.62 105 GLN A C 1
ATOM 841 O O . GLN A 1 105 ? 9.358 13.889 12.881 1.00 85.62 105 GLN A O 1
ATOM 846 N N . ALA A 1 106 ? 8.563 11.806 13.137 1.00 77.75 106 ALA A N 1
ATOM 847 C CA . ALA A 1 106 ? 9.179 11.635 14.442 1.00 77.75 106 ALA A CA 1
ATOM 848 C C . ALA A 1 106 ? 10.704 11.742 14.319 1.00 77.75 106 ALA A C 1
ATOM 850 O O . ALA A 1 106 ? 11.331 11.172 13.423 1.00 77.75 106 ALA A O 1
ATOM 851 N N . SER A 1 107 ? 11.317 12.480 15.249 1.00 66.44 107 SER A N 1
ATOM 852 C CA . SER A 1 107 ? 12.768 12.449 15.396 1.00 66.44 107 SER A CA 1
ATOM 853 C C . SER A 1 107 ? 13.210 11.017 15.705 1.00 66.44 107 SER A C 1
ATOM 855 O O . SER A 1 107 ? 12.443 10.233 16.257 1.00 66.44 107 SER A O 1
ATOM 857 N N . ALA A 1 108 ? 14.464 10.677 15.403 1.00 57.97 108 ALA A N 1
ATOM 858 C CA . ALA A 1 108 ? 15.034 9.344 15.639 1.00 57.97 108 ALA A CA 1
ATOM 859 C C . ALA A 1 108 ? 15.060 8.893 17.124 1.00 57.97 108 ALA A C 1
ATOM 861 O O . ALA A 1 108 ? 15.692 7.891 17.451 1.00 57.97 108 ALA A O 1
ATOM 862 N N . ALA A 1 109 ? 14.430 9.642 18.033 1.00 65.44 109 ALA A N 1
ATOM 863 C CA . ALA A 1 109 ? 14.225 9.243 19.411 1.00 65.44 109 ALA A CA 1
ATOM 864 C C . ALA A 1 109 ? 13.155 8.144 19.484 1.00 65.44 109 ALA A C 1
ATOM 866 O O . ALA A 1 109 ? 12.018 8.333 19.056 1.00 65.44 109 ALA A O 1
ATOM 867 N N . ASP A 1 110 ? 13.529 7.008 20.066 1.00 74.38 110 ASP A N 1
ATOM 868 C CA . ASP A 1 110 ? 12.615 5.905 20.337 1.00 74.38 110 ASP A CA 1
ATOM 869 C C . ASP A 1 110 ? 11.477 6.368 21.271 1.00 74.38 110 ASP A C 1
ATOM 871 O O . ASP A 1 110 ? 11.722 6.834 22.390 1.00 74.38 110 ASP A O 1
ATOM 875 N N . ARG A 1 111 ? 10.228 6.266 20.797 1.00 82.12 111 ARG A N 1
ATOM 876 C CA . ARG A 1 111 ? 9.018 6.579 21.578 1.00 82.12 111 ARG A CA 1
ATOM 877 C C . ARG A 1 111 ? 8.470 5.373 22.344 1.00 82.12 111 ARG A C 1
ATOM 879 O O . ARG A 1 111 ? 7.391 5.453 22.927 1.00 82.12 111 ARG A O 1
ATOM 886 N N . LYS A 1 112 ? 9.192 4.255 22.379 1.00 84.88 112 LYS A N 1
ATOM 887 C CA . LYS A 1 112 ? 8.822 3.079 23.164 1.00 84.88 112 LYS A CA 1
ATOM 888 C C . LYS A 1 112 ? 8.596 3.420 24.638 1.00 84.88 112 LYS A C 1
ATOM 890 O O . LYS A 1 112 ? 9.367 4.154 25.256 1.00 84.88 112 LYS A O 1
ATOM 895 N N . ASN A 1 113 ? 7.541 2.843 25.208 1.00 86.25 113 ASN A N 1
ATOM 896 C CA . ASN A 1 113 ? 7.030 3.091 26.561 1.00 86.25 113 ASN A CA 1
ATOM 897 C C . ASN A 1 113 ? 6.524 4.522 26.817 1.00 86.25 113 ASN A C 1
ATOM 899 O O . ASN A 1 113 ? 6.339 4.899 27.974 1.00 86.25 113 ASN A O 1
ATOM 903 N N . GLN A 1 114 ? 6.324 5.331 25.774 1.00 89.94 114 GLN A N 1
ATOM 904 C CA . GLN A 1 114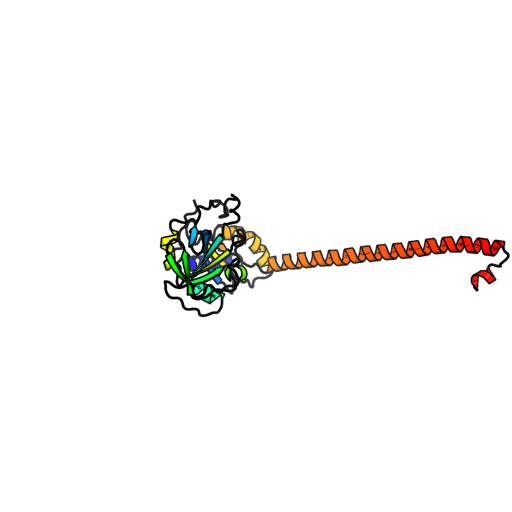 ? 5.628 6.608 25.902 1.00 89.94 114 GLN A CA 1
ATOM 905 C C . GLN A 1 114 ? 4.127 6.427 25.683 1.00 89.94 114 GLN A C 1
ATOM 907 O O . GLN A 1 114 ? 3.662 5.413 25.161 1.00 89.94 114 GLN A O 1
ATOM 912 N N . GLU A 1 115 ? 3.373 7.441 26.083 1.00 91.00 115 GLU A N 1
ATOM 913 C CA . GLU A 1 115 ? 1.928 7.485 25.927 1.00 91.00 115 GLU A CA 1
ATOM 914 C C . GLU A 1 115 ? 1.542 8.329 24.708 1.00 91.00 115 GLU A C 1
ATOM 916 O O . GLU A 1 115 ? 2.127 9.393 24.474 1.00 91.00 115 GLU A O 1
ATOM 921 N N . ILE A 1 116 ? 0.546 7.852 23.961 1.00 89.69 116 ILE A N 1
ATOM 922 C CA . ILE A 1 116 ? -0.121 8.579 22.881 1.00 89.69 116 ILE A CA 1
ATOM 923 C C . ILE A 1 116 ? -1.616 8.667 23.176 1.00 89.69 116 ILE A C 1
ATOM 925 O O . ILE A 1 116 ? -2.217 7.722 23.690 1.00 89.69 116 ILE A O 1
ATOM 929 N N . GLN A 1 117 ? -2.206 9.814 22.860 1.00 88.06 117 GLN A N 1
ATOM 930 C CA . GLN A 1 117 ? -3.633 10.058 23.001 1.00 88.06 117 GLN A CA 1
ATOM 931 C C . GLN A 1 117 ? -4.273 10.087 21.616 1.00 88.06 117 GLN A C 1
ATOM 933 O O . GLN A 1 117 ? -3.817 10.804 20.725 1.00 88.06 117 GLN A O 1
ATOM 938 N N . VAL A 1 118 ? -5.314 9.281 21.425 1.00 84.62 118 VAL A N 1
ATOM 939 C CA . VAL A 1 118 ? -6.064 9.214 20.167 1.00 84.62 118 VAL A CA 1
ATOM 940 C C . VAL A 1 118 ? -7.548 9.207 20.491 1.00 84.62 118 VAL A C 1
ATOM 942 O O . VAL A 1 118 ? -8.017 8.341 21.226 1.00 84.62 118 VAL A O 1
ATOM 945 N N . ALA A 1 119 ? -8.294 10.184 19.965 1.00 76.00 119 ALA A N 1
ATOM 946 C CA . ALA A 1 119 ? -9.735 10.324 20.210 1.00 76.00 119 ALA A CA 1
ATOM 947 C C . ALA A 1 119 ? -10.110 10.303 21.715 1.00 76.00 119 ALA A C 1
ATOM 949 O O . ALA A 1 119 ? -11.135 9.750 22.121 1.00 76.00 119 ALA A O 1
ATOM 950 N N . GLY A 1 120 ? -9.253 10.889 22.560 1.00 78.44 120 GLY A N 1
ATOM 951 C CA . GLY A 1 120 ? -9.429 10.931 24.016 1.00 78.44 120 GLY A CA 1
ATOM 952 C C . GLY A 1 120 ? -9.144 9.612 24.749 1.00 78.44 120 GLY A C 1
ATOM 953 O O . GLY A 1 120 ? -9.482 9.496 25.929 1.00 78.44 120 GLY A O 1
ATOM 954 N N . GLN A 1 121 ? -8.562 8.612 24.078 1.00 84.50 121 GLN A N 1
ATOM 955 C CA . GLN A 1 121 ? -8.051 7.389 24.696 1.00 84.50 121 GLN A CA 1
ATOM 956 C C . GLN A 1 121 ? -6.528 7.390 24.788 1.00 84.50 121 GLN A C 1
ATOM 958 O O . GLN A 1 121 ? -5.829 7.683 23.821 1.00 84.50 121 GLN A O 1
ATOM 963 N N . SER A 1 122 ? -6.050 6.968 25.956 1.00 90.44 122 SER A N 1
ATOM 964 C CA . SER A 1 122 ? -4.641 6.777 26.270 1.00 90.44 122 SER A CA 1
ATOM 965 C C . SER A 1 122 ? -4.162 5.396 25.838 1.00 90.44 122 SER A C 1
ATOM 967 O O . SER A 1 122 ? -4.740 4.384 26.248 1.00 90.44 122 SER A O 1
ATOM 969 N N . PHE A 1 123 ? -3.067 5.354 25.082 1.00 93.50 123 PHE A N 1
ATOM 970 C CA . PHE A 1 123 ? -2.390 4.123 24.698 1.00 93.50 123 PHE A CA 1
ATOM 971 C C . PHE A 1 123 ? -0.905 4.172 25.035 1.00 93.50 123 PHE A C 1
ATOM 973 O O . PHE A 1 123 ? -0.234 5.185 24.846 1.00 93.50 123 PHE A O 1
ATOM 980 N N . GLN A 1 124 ? -0.378 3.041 25.495 1.00 95.69 124 GLN A N 1
ATOM 981 C CA . GLN A 1 124 ? 1.050 2.849 25.726 1.00 95.69 124 GLN A CA 1
ATOM 982 C C . GLN A 1 124 ? 1.710 2.309 24.456 1.00 95.69 124 GLN A C 1
ATOM 984 O O . GLN A 1 124 ? 1.321 1.258 23.942 1.00 95.69 124 GLN A O 1
ATOM 989 N N . ILE A 1 125 ? 2.730 3.008 23.960 1.00 95.25 125 ILE A N 1
ATOM 990 C CA . ILE A 1 125 ? 3.497 2.582 22.789 1.00 95.25 125 ILE A CA 1
ATOM 991 C C . ILE A 1 125 ? 4.397 1.417 23.200 1.00 95.25 125 ILE A C 1
ATOM 993 O O . ILE A 1 125 ? 5.401 1.600 23.890 1.00 95.25 125 ILE A O 1
ATOM 997 N N . GLN A 1 126 ? 4.053 0.206 22.766 1.00 95.25 126 GLN A N 1
ATOM 998 C CA . GLN A 1 126 ? 4.871 -0.981 23.006 1.00 95.25 126 GLN A CA 1
ATOM 999 C C . GLN A 1 126 ? 6.124 -0.992 22.126 1.00 95.25 126 GLN A C 1
ATOM 1001 O O . GLN A 1 126 ? 7.181 -1.438 22.569 1.00 95.25 126 GLN A O 1
ATOM 1006 N N . GLU A 1 127 ? 6.007 -0.522 20.884 1.00 93.38 127 GLU A N 1
ATOM 1007 C CA . GLU A 1 127 ? 7.106 -0.494 19.921 1.00 93.38 127 GLU A CA 1
ATOM 1008 C C . GLU A 1 127 ? 6.936 0.669 18.939 1.00 93.38 127 GLU A C 1
ATOM 1010 O O . GLU A 1 127 ? 5.832 0.917 18.441 1.00 93.38 127 GLU A O 1
ATOM 1015 N N . GLN A 1 128 ? 8.047 1.344 18.636 1.00 92.25 128 GLN A N 1
ATOM 1016 C CA . GLN A 1 128 ? 8.138 2.295 17.534 1.00 92.25 128 GLN A CA 1
ATOM 1017 C C . GLN A 1 128 ? 8.488 1.533 16.251 1.00 92.25 128 GLN A C 1
ATOM 1019 O O . GLN A 1 128 ? 9.571 0.972 16.101 1.00 92.25 128 GLN A O 1
ATOM 1024 N N . LEU A 1 129 ? 7.569 1.534 15.297 1.00 92.12 129 LEU A N 1
ATOM 1025 C CA . LEU A 1 129 ? 7.769 0.978 13.972 1.00 92.12 129 LEU A CA 1
ATOM 1026 C C . LEU A 1 129 ? 8.693 1.879 13.147 1.00 92.12 129 LEU A C 1
ATOM 1028 O O . LEU A 1 129 ? 8.663 3.107 13.254 1.00 92.12 129 LEU A O 1
ATOM 1032 N N . THR A 1 130 ? 9.480 1.252 12.276 1.00 88.81 130 THR A N 1
ATOM 1033 C CA . THR A 1 130 ? 10.418 1.933 11.370 1.00 88.81 130 THR A CA 1
ATOM 1034 C C . THR A 1 130 ? 9.830 2.215 9.989 1.00 88.81 130 THR A C 1
ATOM 1036 O O . THR A 1 130 ? 10.427 2.953 9.209 1.00 88.81 130 THR A O 1
ATOM 1039 N N . SER A 1 131 ? 8.676 1.629 9.664 1.00 87.81 131 SER A N 1
ATOM 1040 C CA . SER A 1 131 ? 8.007 1.803 8.373 1.00 87.81 131 SER A CA 1
ATOM 1041 C C . SER A 1 131 ? 6.490 1.688 8.506 1.00 87.81 131 SER A C 1
ATOM 1043 O O . SER A 1 131 ? 5.985 0.998 9.394 1.00 87.81 131 SER A O 1
ATOM 1045 N N . ASN A 1 132 ? 5.773 2.347 7.596 1.00 87.50 132 ASN A N 1
ATOM 1046 C CA . ASN A 1 132 ? 4.337 2.188 7.424 1.00 87.50 132 ASN A CA 1
ATOM 1047 C C . ASN A 1 132 ? 4.063 1.095 6.384 1.00 87.50 132 ASN A C 1
ATOM 1049 O O . ASN A 1 132 ? 4.213 1.317 5.182 1.00 87.50 132 ASN A O 1
ATOM 1053 N N . LEU A 1 133 ? 3.669 -0.096 6.836 1.00 85.81 133 LEU A N 1
ATOM 1054 C CA . LEU A 1 133 ? 3.433 -1.220 5.926 1.00 85.81 133 LEU A CA 1
ATOM 1055 C C . LEU A 1 133 ? 2.242 -1.001 4.992 1.00 85.81 133 LEU A C 1
ATOM 1057 O O . LEU A 1 133 ? 2.261 -1.540 3.888 1.00 85.81 133 LEU A O 1
ATOM 1061 N N . LEU A 1 134 ? 1.262 -0.176 5.369 1.00 83.19 134 LEU A N 1
ATOM 1062 C CA . LEU A 1 134 ? 0.140 0.150 4.487 1.00 83.19 134 LEU A CA 1
ATOM 1063 C C . LEU A 1 134 ? 0.624 0.835 3.200 1.00 83.19 134 LEU A C 1
ATOM 1065 O O . LEU A 1 134 ? 0.171 0.489 2.121 1.00 83.19 134 LEU A O 1
ATOM 1069 N N . GLU A 1 135 ? 1.644 1.695 3.274 1.00 79.75 135 GLU A N 1
ATOM 1070 C CA . GLU A 1 135 ? 2.189 2.392 2.095 1.00 79.75 135 GLU A CA 1
ATOM 1071 C C . GLU A 1 135 ? 2.864 1.458 1.083 1.00 79.75 135 GLU A C 1
ATOM 1073 O O . GLU A 1 135 ? 3.045 1.829 -0.074 1.00 79.75 135 GLU A O 1
ATOM 1078 N N . THR A 1 136 ? 3.271 0.262 1.514 1.00 75.31 136 THR A N 1
ATOM 1079 C CA . THR A 1 136 ? 4.042 -0.674 0.679 1.00 75.31 136 THR A CA 1
ATOM 1080 C C . THR A 1 136 ? 3.272 -1.937 0.322 1.00 75.31 136 THR A C 1
ATOM 1082 O O . THR A 1 136 ? 3.472 -2.472 -0.766 1.00 75.31 136 THR A O 1
ATOM 1085 N N . LYS A 1 137 ? 2.406 -2.423 1.217 1.00 76.81 137 LYS A N 1
ATOM 1086 C CA . LYS A 1 137 ? 1.676 -3.689 1.065 1.00 76.81 137 LYS A CA 1
ATOM 1087 C C . LYS A 1 137 ? 0.175 -3.522 0.846 1.00 76.81 137 LYS A C 1
ATOM 1089 O O . LYS A 1 137 ? -0.442 -4.443 0.329 1.00 76.81 137 LYS A O 1
ATOM 1094 N N . ALA A 1 138 ? -0.392 -2.369 1.190 1.00 75.00 138 ALA A N 1
ATOM 1095 C CA . ALA A 1 138 ? -1.800 -2.054 0.957 1.00 75.00 138 ALA A CA 1
ATOM 1096 C C . ALA A 1 138 ? -1.968 -0.592 0.487 1.00 75.00 138 ALA A C 1
ATOM 1098 O O . ALA A 1 138 ? -2.712 0.166 1.115 1.00 75.00 138 ALA A O 1
ATOM 1099 N N . PRO A 1 139 ? -1.242 -0.163 -0.569 1.00 69.50 139 PRO A N 1
ATOM 1100 C CA . PRO A 1 139 ? -1.179 1.240 -0.943 1.00 69.50 139 PRO A CA 1
ATOM 1101 C C . PRO A 1 139 ? -2.544 1.757 -1.395 1.00 69.50 139 PRO A C 1
ATOM 1103 O O . PRO A 1 139 ? -3.239 1.136 -2.202 1.00 69.50 139 PRO A O 1
ATOM 1106 N N . ASP A 1 140 ? -2.876 2.943 -0.905 1.00 68.00 140 ASP A N 1
ATOM 1107 C CA . ASP A 1 140 ? -4.059 3.705 -1.277 1.00 68.00 140 ASP A CA 1
ATOM 1108 C C . ASP A 1 140 ? -3.624 5.091 -1.766 1.00 68.00 140 ASP A C 1
ATOM 1110 O O . ASP A 1 140 ? -2.758 5.742 -1.171 1.00 68.00 140 ASP A O 1
ATOM 1114 N N . PHE A 1 141 ? -4.233 5.541 -2.865 1.00 60.97 141 PHE A N 1
ATOM 1115 C CA . PHE A 1 141 ? -3.990 6.843 -3.478 1.00 60.97 141 PHE A CA 1
ATOM 1116 C C . PHE A 1 141 ? -4.167 8.002 -2.490 1.00 60.97 141 PHE A C 1
ATOM 1118 O O . PHE A 1 141 ? -3.522 9.038 -2.660 1.00 60.97 141 PHE A O 1
ATOM 1125 N N . THR A 1 142 ? -4.968 7.834 -1.430 1.00 61.28 142 THR A N 1
ATOM 1126 C CA . THR A 1 142 ? -5.159 8.886 -0.425 1.00 61.28 142 THR A CA 1
ATOM 1127 C C . THR A 1 142 ? -4.049 9.002 0.615 1.00 61.28 142 THR A C 1
ATOM 1129 O O . THR A 1 142 ? -3.949 10.026 1.295 1.00 61.28 142 THR A O 1
ATOM 1132 N N . MET A 1 143 ? -3.176 7.997 0.736 1.00 65.44 143 MET A N 1
ATOM 1133 C CA . MET A 1 143 ? -2.151 7.972 1.786 1.00 65.44 143 MET A CA 1
ATOM 1134 C C . MET A 1 143 ? -1.080 9.054 1.626 1.00 65.44 143 MET A C 1
ATOM 1136 O O . MET A 1 143 ? -0.381 9.355 2.590 1.00 65.44 143 MET A O 1
ATOM 1140 N N . ASN A 1 144 ? -0.956 9.653 0.439 1.00 65.00 144 ASN A N 1
ATOM 1141 C CA . ASN A 1 144 ? 0.080 10.639 0.118 1.00 65.00 144 ASN A CA 1
ATOM 1142 C C . ASN A 1 144 ? -0.442 12.082 0.028 1.00 65.00 144 ASN A C 1
ATOM 1144 O O . ASN A 1 144 ? 0.276 12.955 -0.450 1.00 65.00 144 ASN A O 1
ATOM 1148 N N . PHE A 1 145 ? -1.675 12.355 0.468 1.00 66.56 145 PHE A N 1
ATOM 1149 C CA . PHE A 1 145 ? -2.228 13.718 0.437 1.00 66.56 145 PHE A CA 1
ATOM 1150 C C . PHE A 1 145 ? -1.656 14.650 1.506 1.00 66.56 145 PHE A C 1
ATOM 1152 O O . PHE A 1 145 ? -1.746 15.868 1.369 1.00 66.56 145 PHE A O 1
ATOM 1159 N N . VAL A 1 146 ? -1.100 14.086 2.576 1.00 73.50 146 VAL A N 1
ATOM 1160 C CA . VAL A 1 146 ? -0.583 14.830 3.722 1.00 73.50 146 VAL A CA 1
ATOM 1161 C C . VAL A 1 146 ? 0.844 14.369 3.987 1.00 73.50 146 VAL A C 1
ATOM 1163 O O . VAL A 1 146 ? 1.103 13.169 4.041 1.00 73.50 146 VAL A O 1
ATOM 1166 N N . ASP A 1 147 ? 1.765 15.315 4.169 1.00 81.12 147 ASP A N 1
ATOM 1167 C CA . ASP A 1 147 ? 3.184 15.009 4.386 1.00 81.12 147 ASP A CA 1
ATOM 1168 C C . ASP A 1 147 ? 3.436 14.311 5.733 1.00 81.12 147 ASP A C 1
ATOM 1170 O O . ASP A 1 147 ? 4.358 13.500 5.852 1.00 81.12 147 ASP A O 1
ATOM 1174 N N . HIS A 1 148 ? 2.648 14.617 6.772 1.00 85.25 148 HIS A N 1
ATOM 1175 C CA . HIS A 1 148 ? 2.733 13.947 8.075 1.00 85.25 148 HIS A CA 1
ATOM 1176 C C . HIS A 1 148 ? 1.838 12.707 8.086 1.00 85.25 148 HIS A C 1
ATOM 1178 O O . HIS A 1 148 ? 0.613 12.799 8.066 1.00 85.25 148 HIS A O 1
ATOM 1184 N N . ARG A 1 149 ? 2.453 11.524 8.090 1.00 87.12 149 ARG A N 1
ATOM 1185 C CA . ARG A 1 149 ? 1.788 10.228 7.931 1.00 87.12 149 ARG A CA 1
ATOM 1186 C C . ARG A 1 149 ? 2.166 9.316 9.084 1.00 87.12 149 ARG A C 1
ATOM 1188 O O . ARG A 1 149 ? 3.345 9.095 9.367 1.00 87.12 149 ARG A O 1
ATOM 1195 N N . THR A 1 150 ? 1.146 8.765 9.723 1.00 89.88 150 THR A N 1
ATOM 1196 C CA . THR A 1 150 ? 1.288 7.930 10.912 1.00 89.88 150 THR A CA 1
ATOM 1197 C C . THR A 1 150 ? 0.506 6.624 10.768 1.00 89.88 150 THR A C 1
ATOM 1199 O O . THR A 1 150 ? -0.460 6.537 9.997 1.00 89.88 150 THR A O 1
ATOM 1202 N N . LEU A 1 151 ? 0.954 5.594 11.489 1.00 92.81 151 LEU A N 1
ATOM 1203 C CA . LEU A 1 151 ? 0.279 4.299 11.595 1.00 92.81 151 LEU A CA 1
ATOM 1204 C C . LEU A 1 151 ? 0.154 3.923 13.070 1.00 92.81 151 LEU A C 1
ATOM 1206 O O . LEU A 1 151 ? 1.145 3.900 13.800 1.00 92.81 151 LEU A O 1
ATOM 1210 N N . LEU A 1 152 ? -1.061 3.582 13.475 1.00 94.12 152 LEU A N 1
ATOM 1211 C CA . LEU A 1 152 ? -1.394 3.060 14.787 1.00 94.12 152 LEU A CA 1
ATOM 1212 C C . LEU A 1 152 ? -1.886 1.622 14.636 1.00 94.12 152 LEU A C 1
ATOM 1214 O O . LEU A 1 152 ? -2.911 1.369 14.004 1.00 94.12 152 LEU A O 1
ATOM 1218 N N . VAL A 1 153 ? -1.166 0.678 15.230 1.00 96.50 153 VAL A N 1
ATOM 1219 C CA . VAL A 1 153 ? -1.608 -0.718 15.306 1.00 96.50 153 VAL A CA 1
ATOM 1220 C C . VAL A 1 153 ? -2.250 -0.929 16.664 1.00 96.50 153 VAL A C 1
ATOM 1222 O O . VAL A 1 153 ? -1.574 -0.821 17.689 1.00 96.50 153 VAL A O 1
ATOM 1225 N N . VAL A 1 154 ? -3.545 -1.226 16.670 1.00 95.69 154 VAL A N 1
ATOM 1226 C CA . VAL A 1 154 ? -4.323 -1.512 17.882 1.00 95.69 154 VAL A CA 1
ATOM 1227 C C . VAL A 1 154 ? -4.560 -3.012 18.010 1.00 95.69 154 VAL A C 1
ATOM 1229 O O . VAL A 1 154 ? -4.560 -3.726 17.013 1.00 95.69 154 VAL A O 1
ATOM 1232 N N . SER A 1 155 ? -4.772 -3.511 19.229 1.00 95.38 155 SER A N 1
ATOM 1233 C CA . SER A 1 155 ? -5.083 -4.937 19.447 1.00 95.38 155 SER A CA 1
ATOM 1234 C C . SER A 1 155 ? -6.291 -5.414 18.626 1.00 95.38 155 SER A C 1
ATOM 1236 O O . SER A 1 155 ? -6.222 -6.470 18.005 1.00 95.38 155 SER A O 1
ATOM 1238 N N . ASP A 1 156 ? -7.346 -4.601 18.573 1.00 92.25 156 ASP A N 1
ATOM 1239 C CA . ASP A 1 156 ? -8.533 -4.773 17.739 1.00 92.25 156 ASP A CA 1
ATOM 1240 C C . ASP A 1 156 ? -9.156 -3.395 17.448 1.00 92.25 156 ASP A C 1
ATOM 1242 O O . ASP A 1 156 ? -9.038 -2.473 18.263 1.00 92.25 156 ASP A O 1
ATOM 1246 N N . LEU A 1 157 ? -9.819 -3.231 16.299 1.00 88.19 157 LEU A N 1
ATOM 1247 C CA . LEU A 1 157 ? -10.424 -1.948 15.917 1.00 88.19 157 LEU A CA 1
ATOM 1248 C C . LEU A 1 157 ? -11.573 -1.531 16.852 1.00 88.19 157 LEU A C 1
ATOM 1250 O O . LEU A 1 157 ? -11.788 -0.333 17.051 1.00 88.19 157 LEU A O 1
ATOM 1254 N N . SER A 1 158 ? -12.255 -2.485 17.496 1.00 86.06 158 SER A N 1
ATOM 1255 C CA . SER A 1 158 ? -13.320 -2.216 18.476 1.00 86.06 158 SER A CA 1
ATOM 1256 C C . SER A 1 158 ? -12.858 -1.370 19.665 1.00 86.06 158 SER A C 1
ATOM 1258 O O . SER A 1 158 ? -13.660 -0.651 20.258 1.00 86.06 158 SER A O 1
ATOM 1260 N N . VAL A 1 159 ? -11.560 -1.386 19.993 1.00 89.50 159 VAL A N 1
ATOM 1261 C CA . VAL A 1 159 ? -11.002 -0.620 21.118 1.00 89.50 159 VAL A CA 1
ATOM 1262 C C . VAL A 1 159 ? -11.173 0.890 20.926 1.00 89.50 159 VAL A C 1
ATOM 1264 O O . VAL A 1 159 ? -11.391 1.610 21.905 1.00 89.50 159 VAL A O 1
ATOM 1267 N N . ILE A 1 160 ? -11.103 1.359 19.677 1.00 83.56 160 ILE A N 1
ATOM 1268 C CA . ILE A 1 160 ? -11.160 2.783 19.326 1.00 83.56 160 ILE A CA 1
ATOM 1269 C C . ILE A 1 160 ? -12.435 3.165 18.562 1.00 83.56 160 ILE A C 1
ATOM 1271 O O . ILE A 1 160 ? -12.772 4.344 18.462 1.00 83.56 160 ILE A O 1
ATOM 1275 N N . GLN A 1 161 ? -13.179 2.172 18.072 1.00 77.25 161 GLN A N 1
ATOM 1276 C CA . GLN A 1 161 ? -14.367 2.327 17.236 1.00 77.25 161 GLN A CA 1
ATOM 1277 C C . GLN A 1 161 ? -15.378 3.351 17.772 1.00 77.25 161 GLN A C 1
ATOM 1279 O O . GLN A 1 161 ? -15.693 4.326 17.090 1.00 77.25 161 GLN A O 1
ATOM 1284 N N . ASP A 1 162 ? -15.832 3.179 19.013 1.00 75.75 162 ASP A N 1
ATOM 1285 C CA . ASP A 1 162 ? -16.838 4.058 19.626 1.00 75.75 162 ASP A CA 1
ATOM 1286 C C . ASP A 1 162 ? -16.331 5.490 19.842 1.00 75.75 162 ASP A C 1
ATOM 1288 O O . ASP A 1 162 ? -17.116 6.430 19.967 1.00 75.75 162 ASP A O 1
ATOM 1292 N N . LYS A 1 163 ? -15.008 5.673 19.911 1.00 76.06 163 LYS A N 1
ATOM 1293 C CA . LYS A 1 163 ? -14.378 6.984 20.112 1.00 76.06 163 LYS A CA 1
ATOM 1294 C C . LYS A 1 163 ? -14.242 7.762 18.817 1.00 76.06 163 LYS A C 1
ATOM 1296 O O . LYS A 1 163 ? -14.266 8.990 18.840 1.00 76.06 163 LYS A O 1
ATOM 1301 N N . LEU A 1 164 ? -14.161 7.056 17.695 1.00 73.50 164 LEU A N 1
ATOM 1302 C CA . LEU A 1 164 ? -14.117 7.664 16.372 1.00 73.50 164 LEU A CA 1
ATOM 1303 C C . LEU A 1 164 ? -15.495 8.118 15.881 1.00 73.50 164 LEU A C 1
ATOM 1305 O O . LEU A 1 164 ? -15.545 8.941 14.973 1.00 73.50 164 LEU A O 1
ATOM 1309 N N . ALA A 1 165 ? -16.596 7.680 16.506 1.00 64.94 165 ALA A N 1
ATOM 1310 C CA . ALA A 1 165 ? -17.972 8.007 16.109 1.00 64.94 165 ALA A CA 1
ATOM 1311 C C . ALA A 1 165 ? -18.302 9.520 16.054 1.00 64.94 165 ALA A C 1
ATOM 1313 O O . ALA A 1 165 ? -19.313 9.901 15.469 1.00 64.94 165 ALA A O 1
ATOM 1314 N N . GLY A 1 166 ? -17.464 10.384 16.642 1.00 58.66 166 GLY A N 1
ATOM 1315 C CA . GLY A 1 166 ? -17.565 11.850 16.564 1.00 58.66 166 GLY A CA 1
ATOM 1316 C C . GLY A 1 166 ? -16.497 12.530 15.695 1.00 58.66 166 GLY A C 1
ATOM 1317 O O . GLY A 1 166 ? -16.374 13.749 15.737 1.00 58.66 166 GLY A O 1
ATOM 1318 N N . THR A 1 167 ? -15.698 11.762 14.954 1.00 63.16 167 THR A N 1
ATOM 1319 C CA . THR A 1 167 ? -14.615 12.248 14.083 1.00 63.16 167 THR A CA 1
ATOM 1320 C C . THR A 1 167 ? -14.894 11.879 12.628 1.00 63.16 167 THR A C 1
ATOM 1322 O O . THR A 1 167 ? -15.535 10.864 12.358 1.00 63.16 167 THR A O 1
ATOM 1325 N N . ASN A 1 168 ? -14.379 12.656 11.673 1.00 65.75 168 ASN A N 1
ATOM 1326 C CA . ASN A 1 168 ? -14.435 12.270 10.262 1.00 65.75 168 ASN A CA 1
ATOM 1327 C C . ASN A 1 168 ? -13.337 11.226 9.977 1.00 65.75 168 ASN A C 1
ATOM 1329 O O . ASN A 1 168 ? -12.207 11.575 9.637 1.00 65.75 168 ASN A O 1
ATOM 1333 N N . PHE A 1 169 ? -13.667 9.942 10.143 1.00 71.25 169 PHE A N 1
ATOM 1334 C CA . PHE A 1 169 ? -12.818 8.791 9.810 1.00 71.25 169 PHE A CA 1
ATOM 1335 C C . PHE A 1 169 ? -13.273 8.006 8.564 1.00 71.25 169 PHE A C 1
ATOM 1337 O O . PHE A 1 169 ? -14.392 7.527 8.443 1.00 71.25 169 PHE A O 1
ATOM 1344 N N . ILE A 1 170 ? -12.383 7.747 7.629 1.00 72.62 170 ILE A N 1
ATOM 1345 C CA . ILE A 1 170 ? -12.715 6.927 6.471 1.00 72.62 170 ILE A CA 1
ATOM 1346 C C . ILE A 1 170 ? -12.347 5.480 6.790 1.00 72.62 170 ILE A C 1
ATOM 1348 O O . ILE A 1 170 ? -11.171 5.153 6.922 1.00 72.62 170 ILE A O 1
ATOM 1352 N N . SER A 1 171 ? -13.348 4.612 6.938 1.00 75.56 171 SER A N 1
ATOM 1353 C CA . SER A 1 171 ? -13.132 3.161 6.954 1.00 75.56 171 SER A CA 1
ATOM 1354 C C . SER A 1 171 ? -12.835 2.696 5.528 1.00 75.56 171 SER A C 1
ATOM 1356 O O . SER A 1 171 ? -13.563 3.073 4.610 1.00 75.56 171 SER A O 1
ATOM 1358 N N . ARG A 1 172 ? -11.758 1.930 5.330 1.00 76.19 172 ARG A N 1
ATOM 1359 C CA . ARG A 1 172 ? -11.261 1.542 4.005 1.00 76.19 172 ARG A CA 1
ATOM 1360 C C . ARG A 1 172 ? -10.861 0.076 3.967 1.00 76.19 172 ARG A C 1
ATOM 1362 O O . ARG A 1 172 ? -10.157 -0.407 4.849 1.00 76.19 172 ARG A O 1
ATOM 1369 N N . TYR A 1 173 ? -11.261 -0.600 2.897 1.00 77.69 173 TYR A N 1
ATOM 1370 C CA . TYR A 1 173 ? -10.725 -1.907 2.528 1.00 77.69 173 TYR A CA 1
ATOM 1371 C C . TYR A 1 173 ? -9.789 -1.751 1.338 1.00 77.69 173 TYR A C 1
ATOM 1373 O O . TYR A 1 173 ? -10.197 -1.179 0.325 1.00 77.69 173 TYR A O 1
ATOM 1381 N N . THR A 1 174 ? -8.579 -2.293 1.453 1.00 76.38 174 THR A N 1
ATOM 1382 C CA . THR A 1 174 ? -7.686 -2.524 0.317 1.00 76.38 174 THR A CA 1
ATOM 1383 C C . THR A 1 174 ? -7.698 -3.996 -0.033 1.00 76.38 174 THR A C 1
ATOM 1385 O O . THR A 1 174 ? -7.430 -4.831 0.822 1.00 76.38 174 THR A O 1
ATOM 1388 N N . VAL A 1 175 ? -7.990 -4.312 -1.291 1.00 76.38 175 VAL A N 1
ATOM 1389 C CA . VAL A 1 175 ? -7.949 -5.681 -1.814 1.00 76.38 175 VAL A CA 1
ATOM 1390 C C . VAL A 1 175 ? -6.758 -5.836 -2.737 1.00 76.38 175 VAL A C 1
ATOM 1392 O O . VAL A 1 175 ? -6.516 -4.979 -3.586 1.00 76.38 175 VAL A O 1
ATOM 1395 N N . TYR A 1 176 ? -6.075 -6.966 -2.604 1.00 74.25 176 TYR A N 1
ATOM 1396 C CA . TYR A 1 176 ? -5.075 -7.460 -3.528 1.00 74.25 176 TYR A CA 1
ATOM 1397 C C . TYR A 1 176 ? -5.533 -8.800 -4.106 1.00 74.25 176 TYR A C 1
ATOM 1399 O O . TYR A 1 176 ? -6.031 -9.662 -3.392 1.00 74.25 176 TYR A O 1
ATOM 1407 N N . ALA A 1 177 ? -5.339 -8.997 -5.406 1.00 76.25 177 ALA A N 1
ATOM 1408 C CA . ALA A 1 177 ? -5.512 -10.299 -6.032 1.00 76.25 177 ALA A CA 1
ATOM 1409 C C . ALA A 1 177 ? -4.527 -10.450 -7.187 1.00 76.25 177 ALA A C 1
ATOM 1411 O O . ALA A 1 177 ? -4.290 -9.510 -7.950 1.00 76.25 177 ALA A O 1
ATOM 1412 N N . ASN A 1 178 ? -3.986 -11.654 -7.341 1.00 75.62 178 ASN A N 1
ATOM 1413 C CA . ASN A 1 178 ? -3.282 -12.062 -8.544 1.00 75.62 178 ASN A CA 1
ATOM 1414 C C . ASN A 1 178 ? -4.270 -12.649 -9.556 1.00 75.62 178 ASN A C 1
ATOM 1416 O O . ASN A 1 178 ? -5.299 -13.203 -9.192 1.00 75.62 178 ASN A O 1
ATOM 1420 N N . SER A 1 179 ? -3.926 -12.577 -10.840 1.00 80.31 179 SER A N 1
ATOM 1421 C CA . SER A 1 179 ? -4.662 -13.232 -11.924 1.00 80.31 179 SER A CA 1
ATOM 1422 C C . SER A 1 179 ? -3.727 -14.170 -12.685 1.00 80.31 179 SER A C 1
ATOM 1424 O O . SER A 1 179 ? -2.586 -13.800 -12.983 1.00 80.31 179 SER A O 1
ATOM 1426 N N . GLN A 1 180 ? -4.208 -15.379 -12.991 1.00 83.38 180 GLN A N 1
ATOM 1427 C CA . GLN A 1 180 ? -3.526 -16.340 -13.875 1.00 83.38 180 GLN A CA 1
ATOM 1428 C C . GLN A 1 180 ? -4.060 -16.308 -15.317 1.00 83.38 180 GLN A C 1
ATOM 1430 O O . GLN A 1 180 ? -3.570 -17.046 -16.173 1.00 83.38 180 GLN A O 1
ATOM 1435 N N . ALA A 1 181 ? -5.042 -15.452 -15.614 1.00 85.19 181 ALA A N 1
ATOM 1436 C CA . ALA A 1 181 ? -5.556 -15.282 -16.968 1.00 85.19 181 ALA A CA 1
ATOM 1437 C C . ALA A 1 181 ? -4.478 -14.759 -17.930 1.00 85.19 181 ALA A C 1
ATOM 1439 O O . ALA A 1 181 ? -3.455 -14.204 -17.522 1.00 85.19 181 ALA A O 1
ATOM 1440 N N . SER A 1 182 ? -4.703 -14.913 -19.235 1.00 86.38 182 SER A N 1
ATOM 1441 C CA . SER A 1 182 ? -3.762 -14.405 -20.238 1.00 86.38 182 SER A CA 1
ATOM 1442 C C . SER A 1 182 ? -3.638 -12.875 -20.188 1.00 86.38 182 SER A C 1
ATOM 1444 O O . SER A 1 182 ? -4.559 -12.177 -19.769 1.00 86.38 182 SER A O 1
ATOM 1446 N N . HIS A 1 183 ? -2.516 -12.340 -20.680 1.00 83.00 183 HIS A N 1
ATOM 1447 C CA . HIS A 1 183 ? -2.246 -10.896 -20.709 1.00 83.00 183 HIS A CA 1
ATOM 1448 C C . HIS A 1 183 ? -3.394 -10.077 -21.340 1.00 83.00 183 HIS A C 1
ATOM 1450 O O . HIS A 1 183 ? -3.841 -9.095 -20.757 1.00 83.00 183 HIS A O 1
ATOM 1456 N N . ASN A 1 184 ? -3.948 -10.531 -22.471 1.00 82.94 184 ASN A N 1
ATOM 1457 C CA . ASN A 1 184 ? -5.063 -9.844 -23.136 1.00 82.94 184 ASN A CA 1
ATOM 1458 C C . ASN A 1 184 ? -6.370 -9.896 -22.327 1.00 82.94 184 ASN A C 1
ATOM 1460 O O . ASN A 1 184 ? -7.138 -8.940 -22.353 1.00 82.94 184 ASN A O 1
ATOM 1464 N N . GLN A 1 185 ? -6.637 -10.999 -21.617 1.00 82.31 185 GLN A N 1
ATOM 1465 C CA . GLN A 1 185 ? -7.816 -11.116 -20.747 1.00 82.31 185 GLN A CA 1
ATOM 1466 C C . GLN A 1 185 ? -7.693 -10.202 -19.527 1.00 82.31 185 GLN A C 1
ATOM 1468 O O . GLN A 1 185 ? -8.654 -9.528 -19.167 1.00 82.31 185 GLN A O 1
ATOM 1473 N N . GLN A 1 186 ? -6.496 -10.135 -18.936 1.00 79.69 186 GLN A N 1
ATOM 1474 C CA . GLN A 1 186 ? -6.194 -9.199 -17.858 1.00 79.69 186 GLN A CA 1
ATOM 1475 C C . GLN A 1 186 ? -6.429 -7.749 -18.308 1.00 79.69 186 GLN A C 1
ATOM 1477 O O . GLN A 1 186 ? -7.153 -7.021 -17.633 1.00 79.69 186 GLN A O 1
ATOM 1482 N N . LEU A 1 187 ? -5.911 -7.350 -19.475 1.00 78.94 187 LEU A N 1
ATOM 1483 C CA . LEU A 1 187 ? -6.076 -5.989 -19.996 1.00 78.94 187 LEU A CA 1
ATOM 1484 C C . LEU A 1 187 ? -7.545 -5.635 -20.289 1.00 78.94 187 LEU A C 1
ATOM 1486 O O . LEU A 1 187 ? -8.015 -4.586 -19.867 1.00 78.94 187 LEU A O 1
ATOM 1490 N N . ALA A 1 188 ? -8.296 -6.534 -20.934 1.00 78.38 188 ALA A N 1
ATOM 1491 C CA . ALA A 1 188 ? -9.719 -6.316 -21.214 1.00 78.38 188 ALA A CA 1
ATOM 1492 C C . ALA A 1 188 ? -10.563 -6.172 -19.935 1.00 78.38 188 ALA A C 1
ATOM 1494 O O . ALA A 1 188 ? -11.578 -5.483 -19.924 1.00 78.38 188 ALA A O 1
ATOM 1495 N N . SER A 1 189 ? -10.151 -6.817 -18.840 1.00 73.38 189 SER A N 1
ATOM 1496 C CA . SER A 1 189 ? -10.839 -6.673 -17.557 1.00 73.38 189 SER A CA 1
ATOM 1497 C C . SER A 1 189 ? -10.528 -5.367 -16.829 1.00 73.38 189 SER A C 1
ATOM 1499 O O . SER A 1 189 ? -11.376 -4.904 -16.068 1.00 73.38 189 SER A O 1
ATOM 1501 N N . ALA A 1 190 ? -9.362 -4.755 -17.078 1.00 68.62 190 ALA A N 1
ATOM 1502 C CA . ALA A 1 190 ? -8.969 -3.484 -16.469 1.00 68.62 190 ALA A CA 1
ATOM 1503 C C . ALA A 1 190 ? -9.949 -2.358 -16.841 1.00 68.62 190 ALA A C 1
ATOM 1505 O O . ALA A 1 190 ? -10.311 -1.546 -15.995 1.00 68.62 190 ALA A O 1
ATOM 1506 N N . GLU A 1 191 ? -10.474 -2.377 -18.071 1.00 68.69 191 GLU A N 1
ATOM 1507 C CA . GLU A 1 191 ? -11.492 -1.427 -18.547 1.00 68.69 191 GLU A CA 1
ATOM 1508 C C . GLU A 1 191 ? -12.813 -1.511 -17.759 1.00 68.69 191 GLU A C 1
ATOM 1510 O O . GLU A 1 191 ? -13.534 -0.523 -17.641 1.00 68.69 191 GLU A O 1
ATOM 1515 N N . HIS A 1 192 ? -13.122 -2.677 -17.184 1.00 67.69 192 HIS A N 1
ATOM 1516 C CA . HIS A 1 192 ? -14.327 -2.920 -16.381 1.00 67.69 192 HIS A CA 1
ATOM 1517 C C . HIS A 1 192 ? -14.067 -2.900 -14.873 1.00 67.69 192 HIS A C 1
ATOM 1519 O O . HIS A 1 192 ? -15.005 -2.977 -14.074 1.00 67.69 192 HIS A O 1
ATOM 1525 N N . LEU A 1 193 ? -12.797 -2.822 -14.481 1.00 65.00 193 LEU A N 1
ATOM 1526 C CA . LEU A 1 193 ? -12.368 -2.840 -13.096 1.00 65.00 193 LEU A CA 1
ATOM 1527 C C . LEU A 1 193 ? -12.864 -1.594 -12.364 1.00 65.00 193 LEU A C 1
ATOM 1529 O O . LEU A 1 193 ? -13.471 -1.714 -11.308 1.00 65.00 193 LEU A O 1
ATOM 1533 N N . ASP A 1 194 ? -12.678 -0.419 -12.966 1.00 60.06 194 ASP A N 1
ATOM 1534 C CA . ASP A 1 194 ? -13.140 0.869 -12.436 1.00 60.06 194 ASP A CA 1
ATOM 1535 C C . ASP A 1 194 ? -14.666 0.891 -12.211 1.00 60.06 194 ASP A C 1
ATOM 1537 O O . ASP A 1 194 ? -15.145 1.373 -11.187 1.00 60.06 194 ASP A O 1
ATOM 1541 N N . GLU A 1 195 ? -15.440 0.291 -13.121 1.00 61.62 195 GLU A N 1
ATOM 1542 C CA . GLU A 1 195 ? -16.903 0.214 -13.028 1.00 61.62 195 GLU A CA 1
ATOM 1543 C C . GLU A 1 195 ? -17.362 -0.659 -11.851 1.00 61.62 195 GLU A C 1
ATOM 1545 O O . GLU A 1 195 ? -18.287 -0.292 -11.129 1.00 61.62 195 GLU A O 1
ATOM 1550 N N . VAL A 1 196 ? -16.696 -1.793 -11.614 1.00 56.09 196 VAL A N 1
ATOM 1551 C CA . VAL A 1 196 ? -17.039 -2.695 -10.507 1.00 56.09 196 VAL A CA 1
ATOM 1552 C C . VAL A 1 196 ? -16.500 -2.170 -9.181 1.00 56.09 196 VAL A C 1
ATOM 1554 O O . VAL A 1 196 ? -17.230 -2.193 -8.198 1.00 56.09 196 VAL A O 1
ATOM 1557 N N . LEU A 1 197 ? -15.289 -1.617 -9.144 1.00 56.72 197 LEU A N 1
ATOM 1558 C CA . LEU A 1 197 ? -14.688 -0.998 -7.959 1.00 56.72 197 LEU A CA 1
ATOM 1559 C C . LEU A 1 197 ? -15.516 0.149 -7.390 1.00 56.72 197 LEU A C 1
ATOM 1561 O O . LEU A 1 197 ? -15.675 0.253 -6.179 1.00 56.72 197 LEU A O 1
ATOM 1565 N N . LYS A 1 198 ? -16.124 0.953 -8.266 1.00 53.75 198 LYS A N 1
ATOM 1566 C CA . LYS A 1 198 ? -17.097 1.984 -7.879 1.00 53.75 198 LYS A CA 1
ATOM 1567 C C . LYS A 1 198 ? -18.390 1.410 -7.286 1.00 53.75 198 LYS A C 1
ATOM 1569 O O . LYS A 1 198 ? -19.174 2.157 -6.709 1.00 53.75 198 LYS A O 1
ATOM 1574 N N . THR A 1 199 ? -18.633 0.104 -7.430 1.00 49.16 199 THR A N 1
ATOM 1575 C CA . THR A 1 199 ? -19.841 -0.601 -6.963 1.00 49.16 199 THR A CA 1
ATOM 1576 C C . THR A 1 199 ? -19.590 -1.651 -5.880 1.00 49.16 199 THR A C 1
ATOM 1578 O O . THR A 1 199 ? -20.560 -2.075 -5.249 1.00 49.16 199 THR A O 1
ATOM 1581 N N . VAL A 1 200 ? -18.336 -2.045 -5.621 1.00 54.41 200 VAL A N 1
ATOM 1582 C CA . VAL A 1 200 ? -17.965 -2.920 -4.503 1.00 54.41 200 VAL A CA 1
ATOM 1583 C C . VAL A 1 200 ? -18.161 -2.124 -3.222 1.00 54.41 200 VAL A C 1
ATOM 1585 O O . VAL A 1 200 ? -17.361 -1.270 -2.853 1.00 54.41 200 VAL A O 1
ATOM 1588 N N . HIS A 1 201 ? -19.280 -2.394 -2.565 1.00 58.72 201 HIS A N 1
ATOM 1589 C CA . HIS A 1 201 ? -19.618 -1.827 -1.275 1.00 58.72 201 HIS A CA 1
ATOM 1590 C C . HIS A 1 201 ? -19.657 -2.970 -0.279 1.00 58.72 201 HIS A C 1
ATOM 1592 O O . HIS A 1 201 ? -20.338 -3.976 -0.489 1.00 58.72 201 HIS A O 1
ATOM 1598 N N . VAL A 1 202 ? -18.922 -2.793 0.807 1.00 58.44 202 VAL A N 1
ATOM 1599 C CA . VAL A 1 202 ? -18.992 -3.671 1.967 1.00 58.44 202 VAL A CA 1
ATOM 1600 C C . VAL A 1 202 ? -20.317 -3.436 2.704 1.00 58.44 202 VAL A C 1
ATOM 1602 O O . VAL A 1 202 ? -21.050 -4.388 2.956 1.00 58.44 202 VAL A O 1
ATOM 1605 N N . ASP A 1 203 ? -20.650 -2.161 2.943 1.00 57.47 203 ASP A N 1
ATOM 1606 C CA . ASP A 1 203 ? -21.916 -1.664 3.494 1.00 57.47 203 ASP A CA 1
ATOM 1607 C C . ASP A 1 203 ? -22.212 -0.249 2.951 1.00 57.47 203 ASP A C 1
ATOM 1609 O O . ASP A 1 203 ? -21.330 0.398 2.372 1.00 57.47 203 ASP A O 1
ATOM 1613 N N . GLU A 1 204 ? -23.447 0.249 3.122 1.00 57.25 204 GLU A N 1
ATOM 1614 C CA . GLU A 1 204 ? -23.849 1.585 2.653 1.00 57.25 204 GLU A CA 1
ATOM 1615 C C . GLU A 1 204 ? -22.920 2.682 3.201 1.00 57.25 204 GLU A C 1
ATOM 1617 O O . GLU A 1 204 ? -22.947 3.039 4.377 1.00 57.25 204 GLU A O 1
ATOM 1622 N N . GLY A 1 205 ? -22.124 3.269 2.308 1.00 55.53 205 GLY A N 1
ATOM 1623 C CA . GLY A 1 205 ? -21.324 4.450 2.601 1.00 55.53 205 GLY A CA 1
ATOM 1624 C C . GLY A 1 205 ? -19.869 4.203 3.025 1.00 55.53 205 GLY A C 1
ATOM 1625 O O . GLY A 1 205 ? -19.168 5.184 3.274 1.00 55.53 205 GLY A O 1
ATOM 1626 N N . ILE A 1 206 ? -19.394 2.951 3.065 1.00 59.78 206 ILE A N 1
ATOM 1627 C CA . ILE A 1 206 ? -17.978 2.629 3.317 1.00 59.78 206 ILE A CA 1
ATOM 1628 C C . ILE A 1 206 ? -17.228 2.537 1.980 1.00 59.78 206 ILE A C 1
ATOM 1630 O O . ILE A 1 206 ? -17.524 1.634 1.194 1.00 59.78 206 ILE A O 1
ATOM 1634 N N . PRO A 1 207 ? -16.261 3.430 1.696 1.00 58.03 207 PRO A N 1
ATOM 1635 C CA . PRO A 1 207 ? -15.481 3.349 0.469 1.00 58.03 207 PRO A CA 1
ATOM 1636 C C . PRO A 1 207 ? -14.533 2.143 0.498 1.00 58.03 207 PRO A C 1
ATOM 1638 O O . PRO A 1 207 ? -13.759 1.951 1.438 1.00 58.03 207 PRO A O 1
ATOM 1641 N N . VAL A 1 208 ? -14.562 1.348 -0.568 1.00 60.81 208 VAL A N 1
ATOM 1642 C CA . VAL A 1 208 ? -13.615 0.256 -0.806 1.00 60.81 208 VAL A CA 1
ATOM 1643 C C . VAL A 1 208 ? -12.595 0.727 -1.834 1.00 60.81 208 VAL A C 1
ATOM 1645 O O . VAL A 1 208 ? -12.948 1.067 -2.959 1.00 60.81 208 VAL A O 1
ATOM 1648 N N . ASN A 1 209 ? -11.321 0.739 -1.452 1.00 58.28 209 ASN A N 1
ATOM 1649 C CA . ASN A 1 209 ? -10.210 1.011 -2.355 1.00 58.28 209 ASN A CA 1
ATOM 1650 C C . ASN A 1 209 ? -9.608 -0.312 -2.802 1.00 58.28 209 ASN A C 1
ATOM 1652 O O . ASN A 1 209 ? -8.560 -0.730 -2.318 1.00 58.28 209 ASN A O 1
ATOM 1656 N N . ALA A 1 210 ? -10.259 -1.015 -3.714 1.00 54.62 210 ALA A N 1
ATOM 1657 C CA . ALA A 1 210 ? -9.663 -2.239 -4.218 1.00 54.62 210 ALA A CA 1
ATOM 1658 C C . ALA A 1 210 ? -8.619 -1.905 -5.307 1.00 54.62 210 ALA A C 1
ATOM 1660 O O . ALA A 1 210 ? -8.927 -1.478 -6.416 1.00 54.62 210 ALA A O 1
ATOM 1661 N N . SER A 1 211 ? -7.346 -2.069 -4.949 1.00 53.28 211 SER A N 1
ATOM 1662 C CA . SER A 1 211 ? -6.201 -1.916 -5.845 1.00 53.28 211 SER A CA 1
ATOM 1663 C C . SER A 1 211 ? -5.871 -3.282 -6.432 1.00 53.28 211 SER A C 1
ATOM 1665 O O . SER A 1 211 ? -4.968 -3.981 -5.974 1.00 53.28 211 SER A O 1
ATOM 1667 N N . PHE A 1 212 ? -6.607 -3.690 -7.460 1.00 56.12 212 PHE A N 1
ATOM 1668 C CA . PHE A 1 212 ? -6.259 -4.911 -8.172 1.00 56.12 212 PHE A CA 1
ATOM 1669 C C . PHE A 1 212 ? -5.041 -4.648 -9.044 1.00 56.12 212 PHE A C 1
ATOM 1671 O O . PHE A 1 212 ? -5.101 -3.882 -10.005 1.00 56.12 212 PHE A O 1
ATOM 1678 N N . LEU A 1 213 ? -3.923 -5.300 -8.732 1.00 53.25 213 LEU A N 1
ATOM 1679 C CA . LEU A 1 213 ? -2.787 -5.299 -9.639 1.00 53.25 213 LEU A CA 1
ATOM 1680 C C . LEU A 1 213 ? -3.132 -6.151 -10.863 1.00 53.25 213 LEU A C 1
ATOM 1682 O O . LEU A 1 213 ? -2.862 -7.352 -10.909 1.00 53.25 213 LEU A O 1
ATOM 1686 N N . VAL A 1 214 ? -3.672 -5.509 -11.898 1.00 62.69 214 VAL A N 1
ATOM 1687 C CA . VAL A 1 214 ? -3.665 -6.066 -13.247 1.00 62.69 214 VAL A CA 1
ATOM 1688 C C . VAL A 1 214 ? -2.207 -6.070 -13.704 1.00 62.69 214 VAL A C 1
ATOM 1690 O O . VAL A 1 214 ? -1.678 -5.071 -14.191 1.00 62.69 214 VAL A O 1
ATOM 1693 N N . LYS A 1 215 ? -1.513 -7.199 -13.505 1.00 65.50 215 LYS A N 1
ATOM 1694 C CA . LYS A 1 215 ? -0.086 -7.347 -13.848 1.00 65.50 215 LYS A CA 1
ATOM 1695 C C . LYS A 1 215 ? 0.202 -6.931 -15.292 1.00 65.50 215 LYS A C 1
ATOM 1697 O O . LYS A 1 215 ? 1.280 -6.404 -15.553 1.00 65.50 215 LYS A O 1
ATOM 1702 N N . ALA A 1 216 ? -0.751 -7.141 -16.203 1.00 68.25 216 ALA A N 1
ATOM 1703 C CA . ALA A 1 216 ? -0.664 -6.704 -17.594 1.00 68.25 216 ALA A CA 1
ATOM 1704 C C . ALA A 1 216 ? -0.511 -5.177 -17.752 1.00 68.25 216 ALA A C 1
ATOM 1706 O O . ALA A 1 216 ? 0.375 -4.744 -18.479 1.00 68.25 216 ALA A O 1
ATOM 1707 N N . GLU A 1 217 ? -1.286 -4.363 -17.032 1.00 69.62 217 GLU A N 1
ATOM 1708 C CA . GLU A 1 217 ? -1.246 -2.897 -17.154 1.00 69.62 217 GLU A CA 1
ATOM 1709 C C . GLU A 1 217 ? 0.064 -2.311 -16.609 1.00 69.62 217 GLU A C 1
ATOM 1711 O O . GLU A 1 217 ? 0.685 -1.440 -17.226 1.00 69.62 217 GLU A O 1
ATOM 1716 N N . ILE A 1 218 ? 0.533 -2.840 -15.474 1.00 71.38 218 ILE A N 1
ATOM 1717 C CA . ILE A 1 218 ? 1.827 -2.457 -14.895 1.00 71.38 218 ILE A CA 1
ATOM 1718 C C . ILE A 1 218 ? 2.963 -2.863 -15.834 1.00 71.38 218 ILE A C 1
ATOM 1720 O O . ILE A 1 218 ? 3.905 -2.093 -16.028 1.00 71.38 218 ILE A O 1
ATOM 1724 N N . HIS A 1 219 ? 2.878 -4.054 -16.432 1.00 76.88 219 HIS A N 1
ATOM 1725 C CA . HIS A 1 219 ? 3.859 -4.518 -17.404 1.00 76.88 219 HIS A CA 1
ATOM 1726 C C . HIS A 1 219 ? 3.923 -3.593 -18.622 1.00 76.88 219 HIS A C 1
ATOM 1728 O O . HIS A 1 219 ? 5.012 -3.136 -18.963 1.00 76.88 219 HIS A O 1
ATOM 1734 N N . ASP A 1 220 ? 2.784 -3.269 -19.233 1.00 81.50 220 ASP A N 1
ATOM 1735 C CA . ASP A 1 220 ? 2.725 -2.411 -20.419 1.00 81.50 220 ASP A CA 1
ATOM 1736 C C . ASP A 1 220 ? 3.212 -0.996 -20.120 1.00 81.50 220 ASP A C 1
ATOM 1738 O O . ASP A 1 220 ? 4.052 -0.468 -20.849 1.00 81.50 220 ASP A O 1
ATOM 1742 N N . SER A 1 221 ? 2.782 -0.418 -18.997 1.00 82.12 221 SER A N 1
ATOM 1743 C CA . SER A 1 221 ? 3.248 0.897 -18.541 1.00 82.12 221 SER A CA 1
ATOM 1744 C C . SER A 1 221 ? 4.765 0.915 -18.330 1.00 82.12 221 SER A C 1
ATOM 1746 O O . SER A 1 221 ? 5.461 1.844 -18.750 1.00 82.12 221 SER A O 1
ATOM 1748 N N . TYR A 1 222 ? 5.310 -0.139 -17.719 1.00 85.94 222 TYR A N 1
ATOM 1749 C CA . TYR A 1 222 ? 6.745 -0.268 -17.484 1.00 85.94 222 TYR A CA 1
ATOM 1750 C C . TYR A 1 222 ? 7.527 -0.456 -18.792 1.00 85.94 222 TYR A C 1
ATOM 1752 O O . TYR A 1 222 ? 8.553 0.198 -18.998 1.00 85.94 222 TYR A O 1
ATOM 1760 N N . MET A 1 223 ? 7.026 -1.289 -19.710 1.00 89.00 223 MET A N 1
ATOM 1761 C CA . MET A 1 223 ? 7.624 -1.491 -21.034 1.00 89.00 223 MET A CA 1
ATOM 1762 C C . MET A 1 223 ? 7.566 -0.225 -21.885 1.00 89.00 223 MET A C 1
ATOM 1764 O O . MET A 1 223 ? 8.543 0.104 -22.556 1.00 89.00 223 MET A O 1
ATOM 1768 N N . GLN A 1 224 ? 6.473 0.533 -21.814 1.00 91.69 224 GLN A N 1
ATOM 1769 C CA . GLN A 1 224 ? 6.340 1.819 -22.485 1.00 91.69 224 GLN A CA 1
ATOM 1770 C C . GLN A 1 224 ? 7.339 2.841 -21.931 1.00 91.69 224 GLN A C 1
ATOM 1772 O O . GLN A 1 224 ? 7.993 3.541 -22.709 1.00 91.69 224 GLN A O 1
ATOM 1777 N N . MET A 1 225 ? 7.515 2.909 -20.608 1.00 93.81 225 MET A N 1
ATOM 1778 C CA . MET A 1 225 ? 8.492 3.798 -19.972 1.00 93.81 225 MET A CA 1
ATOM 1779 C C . MET A 1 225 ? 9.926 3.439 -20.379 1.00 93.81 225 MET A C 1
ATOM 1781 O O . MET A 1 225 ? 10.677 4.311 -20.823 1.00 93.81 225 MET A O 1
ATOM 1785 N N . ILE A 1 226 ? 10.302 2.158 -20.283 1.00 94.12 226 ILE A N 1
ATOM 1786 C CA . ILE A 1 226 ? 11.621 1.682 -20.722 1.00 94.12 226 ILE A CA 1
ATOM 1787 C C . ILE A 1 226 ? 11.820 1.962 -22.210 1.00 94.12 226 ILE A C 1
ATOM 1789 O O . ILE A 1 226 ? 12.860 2.496 -22.591 1.00 94.12 226 ILE A O 1
ATOM 1793 N N . GLY A 1 227 ? 10.827 1.654 -23.047 1.00 94.75 227 GLY A N 1
ATOM 1794 C CA . GLY A 1 227 ? 10.874 1.909 -24.484 1.00 94.75 227 GLY A CA 1
ATOM 1795 C C . GLY A 1 227 ? 11.074 3.390 -24.803 1.00 94.75 227 GLY A C 1
ATOM 1796 O O . GLY A 1 227 ? 11.886 3.730 -25.661 1.00 94.75 227 GLY A O 1
ATOM 1797 N N . SER A 1 228 ? 10.415 4.275 -24.055 1.00 96.06 228 SER A N 1
ATOM 1798 C CA . SER A 1 228 ? 10.549 5.729 -24.199 1.00 96.06 228 SER A CA 1
ATOM 1799 C C . SER A 1 228 ? 11.954 6.213 -23.833 1.00 96.06 228 SER A C 1
ATOM 1801 O O . SER A 1 228 ? 12.581 6.940 -24.604 1.00 96.06 228 SER A O 1
ATOM 1803 N N . ILE A 1 229 ? 12.492 5.771 -22.692 1.00 96.94 229 ILE A N 1
ATOM 1804 C CA . ILE A 1 229 ? 13.852 6.126 -22.252 1.00 96.94 229 ILE A CA 1
ATOM 1805 C C . ILE A 1 229 ? 14.897 5.581 -23.234 1.00 96.94 229 ILE A C 1
ATOM 1807 O O . ILE A 1 229 ? 15.838 6.285 -23.608 1.00 96.94 229 ILE A O 1
ATOM 1811 N N . PHE A 1 230 ? 14.716 4.345 -23.696 1.00 96.75 230 PHE A N 1
ATOM 1812 C CA . PHE A 1 230 ? 15.603 3.706 -24.660 1.00 96.75 230 PHE A CA 1
ATOM 1813 C C . PHE A 1 230 ? 15.597 4.425 -26.015 1.00 96.75 230 PHE A C 1
ATOM 1815 O O . PHE A 1 230 ? 16.661 4.684 -26.583 1.00 96.75 230 PHE A O 1
ATOM 1822 N N . PHE A 1 231 ? 14.415 4.816 -26.502 1.00 97.12 231 PHE A N 1
ATOM 1823 C CA . PHE A 1 231 ? 14.270 5.610 -27.718 1.00 97.12 231 PHE A CA 1
ATOM 1824 C C . PHE A 1 231 ? 15.001 6.950 -27.606 1.00 97.12 231 PHE A C 1
ATOM 1826 O O . PHE A 1 231 ? 15.771 7.291 -28.502 1.00 97.12 231 PHE A O 1
ATOM 1833 N N . ILE A 1 232 ? 14.830 7.674 -26.493 1.00 97.44 232 ILE A N 1
ATOM 1834 C CA . ILE A 1 232 ? 15.550 8.931 -26.240 1.00 97.44 232 ILE A CA 1
ATOM 1835 C C . ILE A 1 232 ? 17.066 8.698 -26.287 1.00 97.44 232 ILE A C 1
ATOM 1837 O O . ILE A 1 232 ? 17.780 9.469 -26.926 1.00 97.44 232 ILE A O 1
ATOM 1841 N N . GLY A 1 233 ? 17.556 7.616 -25.674 1.00 97.81 233 GLY A N 1
ATOM 1842 C CA . GLY A 1 233 ? 18.976 7.261 -25.681 1.00 97.81 233 GLY A CA 1
ATOM 1843 C C . GLY A 1 233 ? 19.542 7.048 -27.089 1.00 97.81 233 GLY A C 1
ATOM 1844 O O . GLY A 1 233 ? 20.547 7.664 -27.449 1.00 97.81 233 GLY A O 1
ATOM 1845 N N . ILE A 1 234 ? 18.886 6.220 -27.910 1.00 97.81 234 ILE A N 1
ATOM 1846 C CA . ILE A 1 234 ? 19.325 5.957 -29.293 1.00 97.81 234 ILE A CA 1
ATOM 1847 C C . ILE A 1 234 ? 19.199 7.208 -30.161 1.00 97.81 234 ILE A C 1
ATOM 1849 O O . ILE A 1 234 ? 20.100 7.512 -30.943 1.00 97.81 234 ILE A O 1
ATOM 1853 N N . PHE A 1 235 ? 18.097 7.943 -30.030 1.00 97.88 235 PHE A N 1
ATOM 1854 C CA . PHE A 1 235 ? 17.847 9.139 -30.822 1.00 97.88 235 PHE A CA 1
ATOM 1855 C C . PHE A 1 235 ? 18.897 10.219 -30.547 1.00 97.88 235 PHE A C 1
ATOM 1857 O O . PHE A 1 235 ? 19.479 10.782 -31.477 1.00 97.88 235 PHE A O 1
ATOM 1864 N N . LEU A 1 236 ? 19.212 10.448 -29.271 1.00 97.50 236 LEU A N 1
ATOM 1865 C CA . LEU A 1 236 ? 20.246 11.390 -28.866 1.00 97.50 236 LEU A CA 1
ATOM 1866 C C . LEU A 1 236 ? 21.631 10.947 -29.364 1.00 97.50 236 LEU A C 1
ATOM 1868 O O . LEU A 1 236 ? 22.381 11.764 -29.898 1.00 97.50 236 LEU A O 1
ATOM 1872 N N . ALA A 1 237 ? 21.953 9.652 -29.268 1.00 97.81 237 ALA A N 1
ATOM 1873 C CA . ALA A 1 237 ? 23.200 9.103 -29.800 1.00 97.81 237 ALA A CA 1
ATOM 1874 C C . ALA A 1 237 ? 23.320 9.292 -31.324 1.00 97.81 237 ALA A C 1
ATOM 1876 O O . ALA A 1 237 ? 24.384 9.670 -31.813 1.00 97.81 237 ALA A O 1
ATOM 1877 N N . ALA A 1 238 ? 22.234 9.092 -32.076 1.00 97.81 238 ALA A N 1
ATOM 1878 C CA . ALA A 1 238 ? 22.210 9.307 -33.520 1.00 97.81 238 ALA A CA 1
ATOM 1879 C C . ALA A 1 238 ? 22.436 10.783 -33.888 1.00 97.81 238 ALA A C 1
ATOM 1881 O O . ALA A 1 238 ? 23.225 11.071 -34.788 1.00 97.81 238 ALA A O 1
ATOM 1882 N N . ILE A 1 239 ? 21.814 11.723 -33.165 1.00 97.81 239 ILE A N 1
ATOM 1883 C CA . ILE A 1 239 ? 22.049 13.164 -33.353 1.00 97.81 239 ILE A CA 1
ATOM 1884 C C . ILE A 1 239 ? 23.514 13.511 -33.086 1.00 97.81 239 ILE A C 1
ATOM 1886 O O . ILE A 1 239 ? 24.122 14.227 -33.880 1.00 97.81 239 ILE A O 1
ATOM 1890 N N . PHE A 1 240 ? 24.105 12.985 -32.011 1.00 97.44 240 PHE A N 1
ATOM 1891 C CA . PHE A 1 240 ? 25.517 13.221 -31.714 1.00 97.44 240 PHE A CA 1
ATOM 1892 C C . PHE A 1 240 ? 26.448 12.622 -32.769 1.00 97.44 240 PHE A C 1
ATOM 1894 O O . PHE A 1 240 ? 27.416 13.275 -33.149 1.00 97.44 240 PHE A O 1
ATOM 1901 N N . LEU A 1 241 ? 26.155 11.425 -33.286 1.00 97.69 241 LEU A N 1
ATOM 1902 C CA . LEU A 1 241 ? 26.927 10.817 -34.373 1.00 97.69 241 LEU A CA 1
ATOM 1903 C C . LEU A 1 241 ? 26.846 11.640 -35.661 1.00 97.69 241 LEU A C 1
ATOM 1905 O O . LEU A 1 241 ? 27.874 11.878 -36.292 1.00 97.69 241 LEU A O 1
ATOM 1909 N N . LEU A 1 242 ? 25.652 12.109 -36.032 1.00 97.56 242 LEU A N 1
ATOM 1910 C CA . LEU A 1 242 ? 25.467 12.986 -37.190 1.00 97.56 242 LEU A CA 1
ATOM 1911 C C . LEU A 1 242 ? 26.176 14.328 -36.992 1.00 97.56 242 LEU A C 1
ATOM 1913 O O . LEU A 1 242 ? 26.862 14.792 -37.898 1.00 97.56 242 LEU A O 1
ATOM 1917 N N . GLY A 1 243 ? 26.064 14.921 -35.803 1.00 97.44 243 GLY A N 1
ATOM 1918 C CA . GLY A 1 243 ? 26.764 16.150 -35.437 1.00 97.44 243 GLY A CA 1
ATOM 1919 C C . GLY A 1 243 ? 28.282 15.993 -35.517 1.00 97.44 243 GLY A C 1
ATOM 1920 O O . GLY A 1 243 ? 28.946 16.812 -36.145 1.00 97.44 243 GLY A O 1
ATOM 1921 N N . LEU A 1 244 ? 28.826 14.904 -34.966 1.00 97.12 244 LEU A N 1
ATOM 1922 C CA . LEU A 1 244 ? 30.249 14.577 -35.041 1.00 97.12 244 LEU A CA 1
ATOM 1923 C C . LEU A 1 244 ? 30.705 14.364 -36.490 1.00 97.12 244 LEU A C 1
ATOM 1925 O O . LEU A 1 244 ? 31.729 14.913 -36.894 1.00 97.12 244 LEU A O 1
ATOM 1929 N N . ALA A 1 245 ? 29.946 13.600 -37.280 1.00 96.69 245 ALA A N 1
ATOM 1930 C CA . ALA A 1 245 ? 30.241 13.371 -38.691 1.00 96.69 245 ALA A CA 1
ATOM 1931 C C . ALA A 1 245 ? 30.247 14.687 -39.479 1.00 96.69 245 ALA A C 1
ATOM 1933 O O . ALA A 1 245 ? 31.167 14.923 -40.258 1.00 96.69 245 ALA A O 1
ATOM 1934 N N . LEU A 1 246 ? 29.280 15.575 -39.223 1.00 96.12 246 LEU A N 1
ATOM 1935 C CA . LEU A 1 246 ? 29.235 16.921 -39.794 1.00 96.12 246 LEU A CA 1
ATOM 1936 C C . LEU A 1 246 ? 30.448 17.748 -39.364 1.00 96.12 246 LEU A C 1
ATOM 1938 O O . LEU A 1 246 ? 31.080 18.361 -40.216 1.00 96.12 246 LEU A O 1
ATOM 1942 N N . THR A 1 247 ? 30.826 17.745 -38.084 1.00 95.25 247 THR A N 1
ATOM 1943 C CA . THR A 1 247 ? 32.020 18.464 -37.608 1.00 95.25 247 THR A CA 1
ATOM 1944 C C . THR A 1 247 ? 33.291 17.978 -38.307 1.00 95.25 247 THR A C 1
ATOM 1946 O O . THR A 1 247 ? 34.079 18.801 -38.770 1.00 95.25 247 THR A O 1
ATOM 1949 N N . ILE A 1 248 ? 33.484 16.660 -38.433 1.00 96.25 248 ILE A N 1
ATOM 1950 C CA . ILE A 1 248 ? 34.639 16.086 -39.141 1.00 96.25 248 ILE A CA 1
ATOM 1951 C C . ILE A 1 248 ? 34.591 16.450 -40.628 1.00 96.25 248 ILE A C 1
ATOM 1953 O O . ILE A 1 248 ? 35.602 16.869 -41.182 1.00 96.25 248 ILE A O 1
ATOM 1957 N N . TYR A 1 249 ? 33.427 16.339 -41.263 1.00 96.44 249 TYR A N 1
ATOM 1958 C CA . TYR A 1 249 ? 33.236 16.685 -42.670 1.00 96.44 249 TYR A CA 1
ATOM 1959 C C . TYR A 1 249 ? 33.553 18.161 -42.952 1.00 96.44 249 TYR A C 1
ATOM 1961 O O . TYR A 1 249 ? 34.320 18.469 -43.864 1.00 96.44 249 TYR A O 1
ATOM 1969 N N . TYR A 1 250 ? 33.032 19.079 -42.132 1.00 95.62 250 TYR A N 1
ATOM 1970 C CA . TYR A 1 250 ? 33.333 20.507 -42.242 1.00 95.62 250 TYR A CA 1
ATOM 1971 C C . TYR A 1 250 ? 34.814 20.795 -42.017 1.00 95.62 250 TYR A C 1
ATOM 1973 O O . TYR A 1 250 ? 35.390 21.607 -42.740 1.00 95.62 250 TYR A O 1
ATOM 1981 N N . LYS A 1 251 ? 35.442 20.108 -41.057 1.00 93.81 251 LYS A N 1
ATOM 1982 C CA . LYS A 1 251 ? 36.877 20.231 -40.813 1.00 93.81 251 LYS A CA 1
ATOM 1983 C C . LYS A 1 251 ? 37.690 19.794 -42.034 1.00 93.81 251 LYS A C 1
ATOM 1985 O O . LYS A 1 251 ? 38.535 20.557 -42.481 1.00 93.81 251 LYS A O 1
ATOM 1990 N N . GLN A 1 252 ? 37.377 18.638 -42.620 1.00 90.25 252 GLN A N 1
ATOM 1991 C CA . GLN A 1 252 ? 38.058 18.130 -43.818 1.00 90.25 252 GLN A CA 1
ATOM 1992 C C . GLN A 1 252 ? 37.925 19.080 -45.014 1.00 90.25 252 GLN A C 1
ATOM 1994 O O . GLN A 1 252 ? 38.899 19.303 -45.727 1.00 90.25 252 GLN A O 1
ATOM 1999 N N . ILE A 1 253 ? 36.742 19.665 -45.234 1.00 91.62 253 ILE A N 1
ATOM 2000 C CA . ILE A 1 253 ? 36.549 20.647 -46.312 1.00 91.62 253 ILE A CA 1
ATOM 2001 C C . ILE A 1 253 ? 37.331 21.929 -46.040 1.00 91.62 253 ILE A C 1
ATOM 2003 O O . ILE A 1 253 ? 37.965 22.454 -46.951 1.00 91.62 253 ILE A O 1
ATOM 2007 N N . SER A 1 254 ? 37.296 22.437 -44.808 1.00 90.81 254 SER A N 1
ATOM 2008 C CA . SER A 1 254 ? 38.022 23.655 -44.449 1.00 90.81 254 SER A CA 1
ATOM 2009 C C . SER A 1 254 ? 39.535 23.473 -44.583 1.00 90.81 254 SER A C 1
ATOM 2011 O O . SER A 1 254 ? 40.186 24.323 -45.182 1.00 90.81 254 SER A O 1
ATOM 2013 N N . GLU A 1 255 ? 40.084 22.368 -44.068 1.00 88.50 255 GLU A N 1
ATOM 2014 C CA . GLU A 1 255 ? 41.507 22.028 -44.206 1.00 88.50 255 GLU A CA 1
ATOM 2015 C C . GLU A 1 255 ? 41.875 21.839 -45.687 1.00 88.50 255 GLU A C 1
ATOM 2017 O O . GLU A 1 255 ? 42.859 22.404 -46.150 1.00 88.50 255 GLU A O 1
ATOM 2022 N N . GLY A 1 256 ? 41.029 21.165 -46.476 1.00 85.44 256 GLY A N 1
ATOM 2023 C CA . GLY A 1 256 ? 41.248 21.004 -47.916 1.00 85.44 256 GLY A CA 1
ATOM 2024 C C . GLY A 1 256 ? 41.236 22.317 -48.714 1.00 85.44 256 GLY A C 1
ATOM 2025 O O . GLY A 1 256 ? 41.958 22.434 -49.705 1.00 85.44 256 GLY A O 1
ATOM 2026 N N . LEU A 1 257 ? 40.445 23.314 -48.299 1.00 86.56 257 LEU A N 1
ATOM 2027 C CA . LEU A 1 257 ? 40.445 24.652 -48.906 1.00 86.56 257 LEU A CA 1
ATOM 2028 C C . LEU A 1 257 ? 41.697 25.454 -48.531 1.00 86.56 257 LEU A C 1
ATOM 2030 O O . LEU A 1 257 ? 42.285 26.093 -49.403 1.00 86.56 257 LEU A O 1
ATOM 2034 N N . GLU A 1 258 ? 42.123 25.404 -47.268 1.00 85.62 258 GLU A N 1
ATOM 2035 C CA . GLU A 1 258 ? 43.359 26.062 -46.825 1.00 85.62 258 GLU A CA 1
ATOM 2036 C C . GLU A 1 258 ? 44.592 25.451 -47.514 1.00 85.62 258 GLU A C 1
ATOM 2038 O O . GLU A 1 258 ? 45.477 26.167 -47.992 1.00 85.62 258 GLU A O 1
ATOM 2043 N N . ASP A 1 259 ? 44.623 24.125 -47.647 1.00 84.12 259 ASP A N 1
ATOM 2044 C CA . ASP A 1 259 ? 45.684 23.427 -48.365 1.00 84.12 259 ASP A CA 1
ATOM 2045 C C . ASP A 1 259 ? 45.709 23.816 -49.847 1.00 84.12 259 ASP A C 1
ATOM 2047 O O . ASP A 1 259 ? 46.789 24.013 -50.409 1.00 84.12 259 ASP A O 1
ATOM 2051 N N . ALA A 1 260 ? 44.549 24.006 -50.489 1.00 81.50 260 ALA A N 1
ATOM 2052 C CA . ALA A 1 260 ? 44.474 24.471 -51.877 1.00 81.50 260 ALA A CA 1
ATOM 2053 C C . ALA A 1 260 ? 45.144 25.844 -52.082 1.00 81.50 260 ALA A C 1
ATOM 2055 O O . ALA A 1 260 ? 45.869 26.025 -53.065 1.00 81.50 260 ALA A O 1
ATOM 2056 N N . GLU A 1 261 ? 44.974 26.781 -51.144 1.00 81.88 261 GLU A N 1
ATOM 2057 C CA . GLU A 1 261 ? 45.645 28.089 -51.180 1.00 81.88 261 GLU A CA 1
ATOM 2058 C C . GLU A 1 261 ? 47.173 27.938 -51.064 1.00 81.88 261 GLU A C 1
ATOM 2060 O O . GLU A 1 261 ? 47.940 28.533 -51.830 1.00 81.88 261 GLU A O 1
ATOM 2065 N N . ARG A 1 262 ? 47.642 27.062 -50.168 1.00 80.25 262 ARG A N 1
ATOM 2066 C CA . ARG A 1 262 ? 49.074 26.758 -50.009 1.00 80.25 262 ARG A CA 1
ATOM 2067 C C . ARG A 1 262 ? 49.659 26.084 -51.250 1.00 80.25 262 ARG A C 1
ATOM 2069 O O . ARG A 1 262 ? 50.759 26.443 -51.677 1.00 80.25 262 ARG A O 1
ATOM 2076 N N . PHE A 1 263 ? 48.927 25.155 -51.867 1.00 81.19 263 PHE A N 1
ATOM 2077 C CA . PHE A 1 263 ? 49.313 24.526 -53.132 1.00 81.19 263 PHE A CA 1
ATOM 2078 C C . PHE A 1 263 ? 49.483 25.561 -54.250 1.00 81.19 263 PHE A C 1
ATOM 2080 O O . PHE A 1 263 ? 50.428 25.459 -55.039 1.00 81.19 263 PHE A O 1
ATOM 2087 N N . GLU A 1 264 ? 48.611 26.571 -54.314 1.00 81.44 264 GLU A N 1
ATOM 2088 C CA . GLU A 1 264 ? 48.714 27.653 -55.296 1.00 81.44 264 GLU A CA 1
ATOM 2089 C C . GLU A 1 264 ? 49.981 28.498 -55.081 1.00 81.44 264 GLU A C 1
ATOM 2091 O O . GLU A 1 264 ? 50.697 28.808 -56.038 1.00 81.44 264 GLU A O 1
ATOM 2096 N N . ILE A 1 265 ? 50.317 28.818 -53.827 1.00 80.31 265 ILE A N 1
ATOM 2097 C CA . ILE A 1 265 ? 51.549 29.543 -53.486 1.00 80.31 265 ILE A CA 1
ATOM 2098 C C . ILE A 1 265 ? 52.788 28.724 -53.876 1.00 80.31 265 ILE A C 1
ATOM 2100 O O . ILE A 1 265 ? 53.675 29.258 -54.542 1.00 80.31 265 ILE A O 1
ATOM 2104 N N . LEU A 1 266 ? 52.835 27.430 -53.532 1.00 81.69 266 LEU A N 1
ATOM 2105 C CA . LEU A 1 266 ? 53.953 26.530 -53.858 1.00 81.69 266 LEU A CA 1
ATOM 2106 C C . LEU A 1 266 ? 54.193 26.413 -55.374 1.00 81.69 266 LEU A C 1
ATOM 2108 O O . LEU A 1 266 ? 55.342 26.349 -55.818 1.00 81.69 266 LEU A O 1
ATOM 2112 N N . GLN A 1 267 ? 53.134 26.447 -56.188 1.00 79.81 267 GLN A N 1
ATOM 2113 C CA . GLN A 1 267 ? 53.261 26.485 -57.649 1.00 79.81 267 GLN A CA 1
ATOM 2114 C C . GLN A 1 267 ? 53.818 27.824 -58.151 1.00 79.81 267 GLN A C 1
ATOM 2116 O O . GLN A 1 267 ? 54.655 27.833 -59.054 1.00 79.81 267 GLN A O 1
ATOM 2121 N N . LYS A 1 268 ? 53.416 28.954 -57.550 1.00 81.06 268 LYS A N 1
ATOM 2122 C CA . LYS A 1 268 ? 53.925 30.291 -57.912 1.00 81.06 268 LYS A CA 1
ATOM 2123 C C . LYS A 1 268 ? 55.414 30.475 -57.598 1.00 81.06 268 LYS A C 1
ATOM 2125 O O . LYS A 1 268 ? 56.082 31.210 -58.319 1.00 81.06 268 LYS A O 1
ATOM 2130 N N . VAL A 1 269 ? 55.953 29.784 -56.589 1.00 82.06 269 VAL A N 1
ATOM 2131 C CA . VAL A 1 269 ? 57.408 29.742 -56.312 1.00 82.06 269 VAL A CA 1
ATOM 2132 C C . VAL A 1 269 ? 58.168 28.669 -57.110 1.00 82.06 269 VAL A C 1
ATOM 2134 O O . VAL A 1 269 ? 59.379 28.534 -56.950 1.00 82.06 269 VAL A O 1
ATOM 2137 N N . GLY A 1 270 ? 57.498 27.950 -58.021 1.00 77.00 270 GLY A N 1
ATOM 2138 C CA . GLY A 1 270 ? 58.142 27.119 -59.047 1.00 77.00 270 GLY A CA 1
ATOM 2139 C C . GLY A 1 270 ? 58.212 25.615 -58.763 1.00 77.00 270 GLY A C 1
ATOM 2140 O O . GLY A 1 270 ? 58.886 24.897 -59.504 1.00 77.00 270 GLY A O 1
ATOM 2141 N N . LEU A 1 271 ? 57.525 25.101 -57.735 1.00 82.12 271 LEU A N 1
ATOM 2142 C CA . LEU A 1 271 ? 57.461 23.656 -57.486 1.00 82.12 271 LEU A CA 1
ATOM 2143 C C . LEU A 1 271 ? 56.525 22.960 -58.488 1.00 82.12 271 LEU A C 1
ATOM 2145 O O . LEU A 1 271 ? 55.407 23.404 -58.750 1.00 82.12 271 LEU A O 1
ATOM 2149 N N . THR A 1 272 ? 56.967 21.829 -59.044 1.00 79.38 272 THR A N 1
ATOM 2150 C CA . THR A 1 272 ? 56.152 21.023 -59.967 1.00 79.38 272 THR A CA 1
ATOM 2151 C C . THR A 1 272 ? 55.139 20.169 -59.204 1.00 79.38 272 THR A C 1
ATOM 2153 O O . THR A 1 272 ? 55.399 19.717 -58.089 1.00 79.38 272 THR A O 1
ATOM 2156 N N . LYS A 1 273 ? 53.992 19.858 -59.825 1.00 76.12 273 LYS A N 1
ATOM 2157 C CA . LYS A 1 273 ? 52.931 19.031 -59.210 1.00 76.12 273 LYS A CA 1
ATOM 2158 C C . LYS A 1 273 ? 53.434 17.676 -58.679 1.00 76.12 273 LYS A C 1
ATOM 2160 O O . LYS A 1 273 ? 52.921 17.193 -57.678 1.00 76.12 273 LYS A O 1
ATOM 2165 N N . GLN A 1 274 ? 54.452 17.083 -59.313 1.00 76.81 274 GLN A N 1
ATOM 2166 C CA . GLN A 1 274 ? 55.067 15.827 -58.859 1.00 76.81 274 GLN A CA 1
ATOM 2167 C C . GLN A 1 274 ? 55.906 15.977 -57.580 1.00 76.81 274 GLN A C 1
ATOM 2169 O O . GLN A 1 274 ? 55.928 15.050 -56.776 1.00 76.81 274 GLN A O 1
ATOM 2174 N N . ALA A 1 275 ? 56.592 17.110 -57.386 1.00 68.94 275 ALA A N 1
ATOM 2175 C CA . ALA A 1 275 ? 57.349 17.382 -56.160 1.00 68.94 275 ALA A CA 1
ATOM 2176 C C . ALA A 1 275 ? 56.407 17.639 -54.976 1.00 68.94 275 ALA A C 1
ATOM 2178 O O . ALA A 1 275 ? 56.635 17.157 -53.870 1.00 68.94 275 ALA A O 1
ATOM 2179 N N . ILE A 1 276 ? 55.307 18.339 -55.249 1.00 73.56 276 ILE A N 1
ATOM 2180 C CA . ILE A 1 276 ? 54.306 18.706 -54.255 1.00 73.56 276 ILE A CA 1
ATOM 2181 C C . ILE A 1 276 ? 53.496 17.486 -53.761 1.00 73.56 276 ILE A C 1
ATOM 2183 O O . ILE A 1 276 ? 53.154 17.418 -52.593 1.00 73.56 276 ILE A O 1
ATOM 2187 N N . HIS A 1 277 ? 53.244 16.479 -54.605 1.00 73.25 277 HIS A N 1
ATOM 2188 C CA . HIS A 1 277 ? 52.528 15.254 -54.199 1.00 73.25 277 HIS A CA 1
ATOM 2189 C C . HIS A 1 277 ? 53.393 14.243 -53.410 1.00 73.25 277 HIS A C 1
ATOM 2191 O O . HIS A 1 277 ? 52.876 13.243 -52.922 1.00 73.25 277 HIS A O 1
ATOM 2197 N N . LYS A 1 278 ? 54.719 14.449 -53.353 1.00 63.44 278 LYS A N 1
ATOM 2198 C CA . LYS A 1 278 ? 55.694 13.561 -52.684 1.00 63.44 278 LYS A CA 1
ATOM 2199 C C . LYS A 1 278 ? 56.161 14.062 -51.312 1.00 63.44 278 LYS A C 1
ATOM 2201 O O . LYS A 1 278 ? 56.897 13.332 -50.650 1.00 63.44 278 LYS A O 1
ATOM 2206 N N . THR A 1 279 ? 55.807 15.292 -50.955 1.00 56.84 279 THR A N 1
ATOM 2207 C CA . THR A 1 279 ? 56.131 15.928 -49.670 1.00 56.84 279 THR A CA 1
ATOM 2208 C C . THR A 1 279 ? 54.914 15.821 -48.771 1.00 56.84 279 THR A C 1
ATOM 2210 O O . THR A 1 279 ? 55.108 15.542 -47.571 1.00 56.84 279 THR A O 1
#

Secondary structure (DSSP, 8-state):
----PPPPTTHHHHHHHHHHHHHHHTT--EEEEEEEEEEEEEEEEETTEEEE----B-TTT-PBP-S---TTEEEEEEEEHHHHHHHHT------TTEEEEEETTS-SS--TT-EEEETTEEEEEEEE-SS-THHHHS--GGGGSSSEEEEEEES-THHHHHHHTTS-EEEEEEEEEEE-S-HHHHHHHHHHHHHHHTT--SSTT--EEE----HHHHHHHHHHHHHHHHHHHHHHHHHHHHHHHHHHHHHHHHHHHHHHHHHHHHHHTT--HHHHTT-

Radius of gyration: 32.06 Å; chains: 1; bounding box: 82×47×86 Å